Protein AF-A0A430AWZ1-F1 (afdb_monomer_lite)

Foldseek 3Di:
DDDDDDPPVVVVVVVVVVVVVVVVVVVVVVVVVVVVVVVVVVVVVVVVVVVLLVLLCVCVVVVHQLAAPVLVVLLVVVQCVVCVVVVFHKDWADLVRFDQQLNQTPPVLQQPPDHPAFEAAVVHTFHEHDDCRLADPAGWHFNIKMKRVVPDDDQPIKIWTWIAGNSRQTWIWIASDNDADPRRYGYIHTDPPPCSNVSSRCSSVVD

Radius of gyration: 27.69 Å; chains: 1; bounding box: 46×82×77 Å

InterPro domains:
  IPR031927 Domain of unknown function DUF4767 [PF15983] (65-204)

Secondary structure (DSSP, 8-state):
-----SSHHHHHHHHHHHHHHHHHHHHHHHHHHHHHHHHHHHHHHHHHHHHHHHHHHHHHHTT--SS-HHHHHHHHHHHHHHHHHTT---EEEBTTB-EEETTEEETGGGSTTT-SSEEEETTEE--EEE-SSS--SSSEEEEEEEE-TTTSPTT---EEEEEEETT--EEEEEE---S--TT-EEEEEE---HHHHHHHHHHHHT-

Sequence (207 aa):
MGAANGYEEVAVTNEHIAKDKMFQAYEENQANIDKATQKVEASDNMKSLFEEQLAYVDAKKAGGALWDANKSQKLATFMADWGQRMDQSYKQYSPTNNVDLYGLMLPAAVLGNGGDWQAAIGDNPIQLQWSETGATDSGYALVAVYSDAESQPYLKQHVYFFTLRSDGTPSVLVTMQNQGNEFNYLYFNESENAELVKGFADIVAGN

pLDDT: mean 82.94, std 17.9, range [38.78, 98.88]

Organism: NCBI:txid564710

Structure (mmCIF, N/CA/C/O backbone):
data_AF-A0A430AWZ1-F1
#
_entry.id   AF-A0A430AWZ1-F1
#
loop_
_atom_site.group_PDB
_atom_site.id
_atom_site.type_symbol
_atom_site.label_atom_id
_atom_site.label_alt_id
_atom_site.label_comp_id
_atom_site.label_asym_id
_atom_site.label_entity_id
_atom_site.label_seq_id
_atom_site.pdbx_PDB_ins_code
_atom_site.Cartn_x
_atom_site.Cartn_y
_atom_site.Cartn_z
_atom_site.occupancy
_atom_site.B_iso_or_equiv
_atom_site.auth_seq_id
_atom_site.auth_comp_id
_atom_site.auth_asym_id
_atom_site.auth_atom_id
_atom_site.pdbx_PDB_model_num
ATOM 1 N N . MET A 1 1 ? 24.207 -69.181 56.857 1.00 38.78 1 MET A N 1
ATOM 2 C CA . MET A 1 1 ? 22.829 -68.817 56.458 1.00 38.78 1 MET A CA 1
ATOM 3 C C . MET A 1 1 ? 22.445 -67.644 57.348 1.00 38.78 1 MET A C 1
ATOM 5 O O . MET A 1 1 ? 22.348 -67.853 58.541 1.00 38.78 1 MET A O 1
ATOM 9 N N . GLY A 1 2 ? 22.434 -66.379 56.939 1.00 49.31 2 GLY A N 1
ATOM 10 C CA . GLY A 1 2 ? 22.139 -65.789 55.636 1.00 49.31 2 GLY A CA 1
ATOM 11 C C . GLY A 1 2 ? 20.830 -65.014 55.786 1.00 49.31 2 GLY A C 1
ATOM 12 O O . GLY A 1 2 ? 19.804 -65.673 55.865 1.00 49.31 2 GLY A O 1
ATOM 13 N N . ALA A 1 3 ? 20.896 -63.680 55.906 1.00 46.91 3 ALA A N 1
ATOM 14 C CA . ALA A 1 3 ? 19.839 -62.707 55.571 1.00 46.91 3 ALA A CA 1
ATOM 15 C C . ALA A 1 3 ? 20.165 -61.323 56.172 1.00 46.91 3 ALA A C 1
ATOM 17 O O . ALA A 1 3 ? 19.599 -60.909 57.179 1.00 46.91 3 ALA A O 1
ATOM 18 N N . ALA A 1 4 ? 21.079 -60.594 55.542 1.00 50.72 4 ALA A N 1
ATOM 19 C CA . ALA A 1 4 ? 21.086 -59.136 55.573 1.00 50.72 4 ALA A CA 1
ATOM 20 C C . ALA A 1 4 ? 21.231 -58.713 54.109 1.00 50.72 4 ALA A C 1
ATOM 22 O O . ALA A 1 4 ? 22.146 -59.218 53.464 1.00 50.72 4 ALA A O 1
ATOM 23 N N . ASN A 1 5 ? 20.258 -57.941 53.604 1.00 50.69 5 ASN A N 1
ATOM 24 C CA . ASN A 1 5 ? 20.214 -57.189 52.326 1.00 50.69 5 ASN A CA 1
ATOM 25 C C . ASN A 1 5 ? 18.816 -57.220 51.668 1.00 50.69 5 ASN A C 1
ATOM 27 O O . ASN A 1 5 ? 18.696 -57.494 50.484 1.00 50.69 5 ASN A O 1
ATOM 31 N N . GLY A 1 6 ? 17.740 -56.971 52.426 1.00 50.03 6 GLY A N 1
ATOM 32 C CA . GLY A 1 6 ? 16.377 -56.883 51.864 1.00 50.03 6 GLY A CA 1
ATOM 33 C C . GLY A 1 6 ? 15.667 -55.543 52.073 1.00 50.03 6 GLY A C 1
ATOM 34 O O . GLY A 1 6 ? 14.630 -55.311 51.468 1.00 50.03 6 GLY A O 1
ATOM 35 N N . TYR A 1 7 ? 16.195 -54.662 52.927 1.00 46.09 7 TYR A N 1
ATOM 36 C CA . TYR A 1 7 ? 15.497 -53.434 53.334 1.00 46.09 7 TYR A CA 1
ATOM 37 C C . TYR A 1 7 ? 16.040 -52.162 52.668 1.00 46.09 7 TYR A C 1
ATOM 39 O O . TYR A 1 7 ? 15.320 -51.175 52.572 1.00 46.09 7 TYR A O 1
ATOM 47 N N . GLU A 1 8 ? 17.276 -52.187 52.164 1.00 45.94 8 GLU A N 1
ATOM 48 C CA . GLU A 1 8 ? 17.923 -51.019 51.549 1.00 45.94 8 GLU A CA 1
ATOM 49 C C . GLU A 1 8 ? 17.546 -50.873 50.059 1.00 45.94 8 GLU A C 1
ATOM 51 O O . GLU A 1 8 ? 17.284 -49.771 49.587 1.00 45.94 8 GLU A O 1
ATOM 56 N N . GLU A 1 9 ? 17.372 -51.987 49.337 1.00 45.34 9 GLU A N 1
ATOM 57 C CA . GLU A 1 9 ? 16.974 -52.004 47.916 1.00 45.34 9 GLU A CA 1
ATOM 58 C C . GLU A 1 9 ? 15.500 -51.592 47.698 1.00 45.34 9 GLU A C 1
ATOM 60 O O . GLU A 1 9 ? 15.159 -50.922 46.721 1.00 45.34 9 GLU A O 1
ATOM 65 N N . VAL A 1 10 ? 14.614 -51.910 48.652 1.00 49.00 10 VAL A N 1
ATOM 66 C CA . VAL A 1 10 ? 13.177 -51.565 48.598 1.00 49.00 10 VAL A CA 1
ATOM 67 C C . VAL A 1 10 ? 12.932 -50.071 48.881 1.00 49.00 10 VAL A C 1
ATOM 69 O O . VAL A 1 10 ? 11.994 -49.476 48.351 1.00 49.00 10 VAL A O 1
ATOM 72 N N . ALA A 1 11 ? 13.784 -49.429 49.688 1.00 49.09 11 ALA A N 1
ATOM 73 C CA . ALA A 1 11 ? 13.698 -47.992 49.953 1.00 49.09 11 ALA A CA 1
ATOM 74 C C . ALA A 1 11 ? 14.154 -47.161 48.739 1.00 49.09 11 ALA A C 1
ATOM 76 O O . ALA A 1 11 ? 13.469 -46.215 48.346 1.00 49.09 11 ALA A O 1
ATOM 77 N N . VAL A 1 12 ? 15.257 -47.565 48.095 1.00 48.47 12 VAL A N 1
ATOM 78 C CA . VAL A 1 12 ? 15.806 -46.892 46.903 1.00 48.47 12 VAL A CA 1
ATOM 79 C C . VAL A 1 12 ? 14.862 -47.012 45.702 1.00 48.47 12 VAL A C 1
ATOM 81 O O . VAL A 1 12 ? 14.680 -46.043 44.966 1.00 48.47 12 VAL A O 1
ATOM 84 N N . THR A 1 13 ? 14.216 -48.165 45.512 1.00 52.50 13 THR A N 1
ATOM 85 C CA . THR A 1 13 ? 13.244 -48.378 44.422 1.00 52.50 13 THR A CA 1
ATOM 86 C C . THR A 1 13 ? 11.979 -47.535 44.593 1.00 52.50 13 THR A C 1
ATOM 88 O O . THR A 1 13 ? 11.527 -46.915 43.631 1.00 52.50 13 THR A O 1
ATOM 91 N N . ASN A 1 14 ? 11.448 -47.415 45.813 1.00 49.22 14 ASN A N 1
ATOM 92 C CA . ASN A 1 14 ? 10.295 -46.552 46.093 1.00 49.22 14 ASN A CA 1
ATOM 93 C C . ASN A 1 14 ? 10.603 -45.055 45.891 1.00 49.22 14 ASN A C 1
ATOM 95 O O . ASN A 1 14 ? 9.737 -44.311 45.430 1.00 49.22 14 ASN A O 1
ATOM 99 N N . GLU A 1 15 ? 11.829 -44.613 46.192 1.00 56.47 15 GLU A N 1
ATOM 100 C CA . GLU A 1 15 ? 12.256 -43.224 45.978 1.00 56.47 15 GLU A CA 1
ATOM 101 C C . GLU A 1 15 ? 12.434 -42.886 44.486 1.00 56.47 15 GLU A C 1
ATOM 103 O O . GLU A 1 15 ? 12.044 -41.802 44.049 1.00 56.47 15 GLU A O 1
ATOM 108 N N . HIS A 1 16 ? 12.957 -43.820 43.681 1.00 56.50 16 HIS A N 1
ATOM 109 C CA . HIS A 1 16 ? 13.044 -43.658 42.223 1.00 56.50 16 HIS A CA 1
ATOM 110 C C . HIS A 1 16 ? 11.654 -43.597 41.578 1.00 56.50 16 HIS A C 1
ATOM 112 O O . HIS A 1 16 ? 11.375 -42.676 40.816 1.00 56.50 16 HIS A O 1
ATOM 118 N N . ILE A 1 17 ? 10.735 -44.483 41.979 1.00 59.53 17 ILE A N 1
ATOM 119 C CA . ILE A 1 17 ? 9.345 -44.472 41.494 1.00 59.53 17 ILE A CA 1
ATOM 120 C C . ILE A 1 17 ? 8.640 -43.148 41.836 1.00 59.53 17 ILE A C 1
ATOM 122 O O . ILE A 1 17 ? 7.829 -42.653 41.052 1.00 59.53 17 ILE A O 1
ATOM 126 N N . ALA A 1 18 ? 8.931 -42.556 42.999 1.00 61.09 18 ALA A N 1
ATOM 127 C CA . ALA A 1 18 ? 8.387 -41.254 43.375 1.00 61.09 18 ALA A CA 1
ATOM 128 C C . ALA A 1 18 ? 8.944 -40.113 42.503 1.00 61.09 18 ALA A C 1
ATOM 130 O O . ALA A 1 18 ? 8.183 -39.232 42.104 1.00 61.09 18 ALA A O 1
ATOM 131 N N . LYS A 1 19 ? 10.242 -40.139 42.171 1.00 64.94 19 LYS A N 1
ATOM 132 C CA . LYS A 1 19 ? 10.881 -39.138 41.297 1.00 64.94 19 LYS A CA 1
ATOM 133 C C . LYS A 1 19 ? 10.372 -39.222 39.856 1.00 64.94 19 LYS A C 1
ATOM 135 O O . LYS A 1 19 ? 10.047 -38.185 39.286 1.00 64.94 19 LYS A O 1
ATOM 140 N N . ASP A 1 20 ? 10.199 -40.426 39.317 1.00 70.69 20 ASP A N 1
ATOM 141 C CA . ASP A 1 20 ? 9.690 -40.629 37.955 1.00 70.69 20 ASP A CA 1
ATOM 142 C C . ASP A 1 20 ? 8.243 -40.137 37.805 1.00 70.69 20 ASP A C 1
ATOM 144 O O . ASP A 1 20 ? 7.907 -39.452 36.840 1.00 70.69 20 ASP A O 1
ATOM 148 N N . LYS A 1 21 ? 7.388 -40.401 38.804 1.00 68.38 21 LYS A N 1
ATOM 149 C CA . LYS A 1 21 ? 6.009 -39.882 38.828 1.00 68.38 21 LYS A CA 1
ATOM 150 C C . LYS A 1 21 ? 5.954 -38.356 38.914 1.00 68.38 21 LYS A C 1
ATOM 152 O O . LYS A 1 21 ? 5.088 -37.743 38.298 1.00 68.38 21 LYS A O 1
ATOM 157 N N . MET A 1 22 ? 6.866 -37.741 39.668 1.00 59.56 22 MET A N 1
ATOM 158 C CA . MET A 1 22 ? 6.959 -36.280 39.771 1.00 59.56 22 MET A CA 1
ATOM 159 C C . MET A 1 22 ? 7.453 -35.649 38.464 1.00 59.56 22 MET A C 1
ATOM 161 O O . MET A 1 22 ? 6.961 -34.591 38.080 1.00 59.56 22 MET A O 1
ATOM 165 N N . PHE A 1 23 ? 8.383 -36.304 37.765 1.00 68.62 23 PHE A N 1
ATOM 166 C CA . PHE A 1 23 ? 8.876 -35.849 36.466 1.00 68.62 23 PHE A CA 1
ATOM 167 C C . PHE A 1 23 ? 7.785 -35.920 35.386 1.00 68.62 23 PHE A C 1
ATOM 169 O O . PHE A 1 23 ? 7.558 -34.940 34.684 1.00 68.62 23 PHE A O 1
ATOM 176 N N . GLN A 1 24 ? 7.026 -37.018 35.330 1.00 67.38 24 GLN A N 1
ATOM 177 C CA . GLN A 1 24 ? 5.878 -37.151 34.422 1.00 67.38 24 GLN A CA 1
ATOM 178 C C . GLN A 1 24 ? 4.804 -36.088 34.685 1.00 67.38 24 GLN A C 1
ATOM 180 O O . GLN A 1 24 ? 4.329 -35.441 33.755 1.00 67.38 24 GLN A O 1
ATOM 185 N N . ALA A 1 25 ? 4.470 -35.839 35.957 1.00 60.28 25 ALA A N 1
ATOM 186 C CA . ALA A 1 25 ? 3.512 -34.797 36.324 1.00 60.28 25 ALA A CA 1
ATOM 187 C C . ALA A 1 25 ? 3.983 -33.388 35.914 1.00 60.28 25 ALA A C 1
ATOM 189 O O . ALA A 1 25 ? 3.163 -32.533 35.579 1.00 60.28 25 ALA A O 1
ATOM 190 N N . TYR A 1 26 ? 5.295 -33.134 35.928 1.00 64.12 26 TYR A N 1
ATOM 191 C CA . TYR A 1 26 ? 5.872 -31.869 35.475 1.00 64.12 26 TYR A CA 1
ATOM 192 C C . TYR A 1 26 ? 5.745 -31.691 33.954 1.00 64.12 26 TYR A C 1
ATOM 194 O O . TYR A 1 26 ? 5.298 -30.634 33.506 1.00 64.12 26 TYR A O 1
ATOM 202 N N . G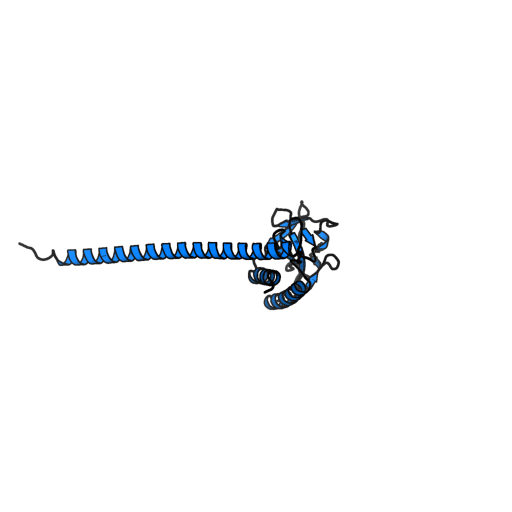LU A 1 27 ? 6.066 -32.720 33.165 1.00 72.50 27 GLU A N 1
ATOM 203 C CA . GLU A 1 27 ? 5.941 -32.679 31.700 1.00 72.50 27 GLU A CA 1
ATOM 204 C C . GLU A 1 27 ? 4.481 -32.534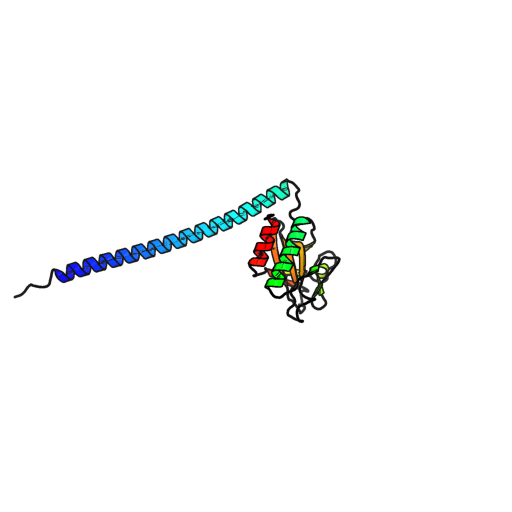 31.245 1.00 72.50 27 GLU A C 1
ATOM 206 O O . GLU A 1 27 ? 4.177 -31.717 30.373 1.00 72.50 27 GLU A O 1
ATOM 211 N N . GLU A 1 28 ? 3.555 -33.259 31.880 1.00 63.12 28 GLU A N 1
ATOM 212 C CA . GLU A 1 28 ? 2.117 -33.123 31.622 1.00 63.12 28 GLU A CA 1
ATOM 213 C C . GLU A 1 28 ? 1.615 -31.707 31.936 1.00 63.12 28 GLU A C 1
ATOM 215 O O . GLU A 1 28 ? 0.810 -31.141 31.190 1.00 63.12 28 GLU A O 1
ATOM 220 N N . ASN A 1 29 ? 2.102 -31.102 33.023 1.00 62.09 29 ASN A N 1
ATOM 221 C CA . ASN A 1 29 ? 1.735 -29.740 33.387 1.00 62.09 29 ASN A CA 1
ATOM 222 C C . ASN A 1 29 ? 2.285 -28.712 32.383 1.00 62.09 29 ASN A C 1
ATOM 224 O O . ASN A 1 29 ? 1.561 -27.796 31.998 1.00 62.09 29 ASN A O 1
ATOM 228 N N . GLN A 1 30 ? 3.517 -28.893 31.898 1.00 73.75 30 GLN A N 1
ATOM 229 C CA . GLN A 1 30 ? 4.102 -28.025 30.873 1.00 73.75 30 GLN A CA 1
ATOM 230 C C . GLN A 1 30 ? 3.316 -28.094 29.554 1.00 73.75 30 GLN A C 1
ATOM 232 O O . GLN A 1 30 ? 2.940 -27.059 29.008 1.00 73.75 30 GLN A O 1
ATOM 237 N N . ALA A 1 31 ? 2.959 -29.297 29.095 1.00 71.75 31 ALA A N 1
ATOM 238 C CA . ALA A 1 31 ? 2.150 -29.474 27.887 1.00 71.75 31 ALA A CA 1
ATOM 239 C C . ALA A 1 31 ? 0.751 -28.833 28.005 1.00 71.75 31 ALA A C 1
ATOM 241 O O . ALA A 1 31 ? 0.210 -28.296 27.033 1.00 71.75 31 ALA A O 1
ATOM 242 N N . ASN A 1 32 ? 0.152 -28.860 29.201 1.00 64.81 32 ASN A N 1
ATOM 243 C CA . ASN A 1 32 ? -1.125 -28.196 29.468 1.00 64.81 32 ASN A CA 1
ATOM 244 C C . ASN A 1 32 ? -1.009 -26.664 29.449 1.00 64.81 32 ASN A C 1
ATOM 246 O O . ASN A 1 32 ? -1.933 -25.999 28.974 1.00 64.81 32 ASN A O 1
ATOM 250 N N . ILE A 1 33 ? 0.114 -26.113 29.920 1.00 63.53 33 ILE A N 1
ATOM 251 C CA . ILE A 1 33 ? 0.417 -24.678 29.851 1.00 63.53 33 ILE A CA 1
ATOM 252 C C . ILE A 1 33 ? 0.587 -24.247 28.393 1.00 63.53 33 ILE A C 1
ATOM 254 O O . ILE A 1 33 ? -0.080 -23.308 27.971 1.00 63.53 33 ILE A O 1
ATOM 258 N N . ASP A 1 34 ? 1.370 -24.971 27.593 1.00 76.25 34 ASP A N 1
ATOM 259 C CA . ASP A 1 34 ? 1.598 -24.631 26.180 1.00 76.25 34 ASP A CA 1
ATOM 260 C C . ASP A 1 34 ? 0.285 -24.640 25.377 1.00 76.25 34 ASP A C 1
ATOM 262 O O . ASP A 1 34 ? 0.006 -23.745 24.576 1.00 76.25 34 ASP A O 1
ATOM 266 N N . LYS A 1 35 ? -0.590 -25.614 25.656 1.00 71.50 35 LYS A N 1
ATOM 267 C CA . LYS A 1 35 ? -1.927 -25.705 25.054 1.00 71.50 35 LYS A CA 1
ATOM 268 C C . LYS A 1 35 ? -2.862 -24.579 25.507 1.00 71.50 35 LYS A C 1
ATOM 270 O O . LYS A 1 35 ? -3.749 -24.182 24.749 1.00 71.50 35 LYS A O 1
ATOM 275 N N . ALA A 1 36 ? -2.706 -24.085 26.734 1.00 64.62 36 ALA A N 1
ATOM 276 C CA . ALA A 1 36 ? -3.443 -22.927 27.226 1.00 64.62 36 ALA A CA 1
ATOM 277 C C . ALA A 1 36 ? -2.940 -21.634 26.566 1.00 64.62 36 ALA A C 1
ATOM 279 O O . ALA A 1 36 ? -3.765 -20.846 26.111 1.00 64.62 36 ALA A O 1
ATOM 280 N N . THR A 1 37 ? -1.624 -21.466 26.418 1.00 69.00 37 THR A N 1
ATOM 281 C CA . THR A 1 37 ? -1.001 -20.325 25.729 1.00 69.00 37 THR A CA 1
ATOM 282 C C . THR A 1 37 ? -1.457 -20.233 24.274 1.00 69.00 37 THR A C 1
ATOM 284 O O . THR A 1 37 ? -1.972 -19.195 23.874 1.00 69.00 37 THR A O 1
ATOM 287 N N . GLN A 1 38 ? -1.429 -21.335 23.516 1.00 70.38 38 GLN A N 1
ATOM 288 C CA . GLN A 1 38 ? -1.934 -21.354 22.133 1.00 70.38 38 GLN A CA 1
ATOM 289 C C . GLN A 1 38 ? -3.425 -20.995 22.032 1.00 70.38 38 GLN A C 1
ATOM 291 O O . GLN A 1 38 ? -3.860 -20.365 21.070 1.00 70.38 38 GLN A O 1
ATOM 296 N N . LYS A 1 39 ? -4.238 -21.389 23.023 1.00 66.44 39 LYS A N 1
ATOM 297 C CA . LYS A 1 39 ? -5.657 -21.004 23.079 1.00 66.44 39 LYS A CA 1
ATOM 298 C C . LYS A 1 39 ? -5.848 -19.520 23.386 1.00 66.44 39 LYS A C 1
ATOM 300 O O . LYS A 1 39 ? -6.790 -18.934 22.861 1.00 66.44 39 LYS A O 1
ATOM 305 N N . VAL A 1 40 ? -4.996 -18.938 24.229 1.00 64.31 40 VAL A N 1
ATOM 306 C CA . VAL A 1 40 ? -5.008 -17.501 24.535 1.00 64.31 40 VAL A CA 1
ATOM 307 C C . VAL A 1 40 ? -4.569 -16.703 23.311 1.00 64.31 40 VAL A C 1
ATOM 309 O O . VAL A 1 40 ? -5.301 -15.815 22.907 1.00 64.31 40 VAL A O 1
ATOM 312 N N . GLU A 1 41 ? -3.488 -17.090 22.634 1.00 66.56 41 GLU A N 1
ATOM 313 C CA . GLU A 1 41 ? -3.036 -16.450 21.388 1.00 66.56 41 GLU A CA 1
ATOM 314 C C . GLU A 1 41 ? -4.096 -16.532 20.278 1.00 66.56 41 GLU A C 1
ATOM 316 O O . GLU A 1 41 ? -4.386 -15.542 19.608 1.00 66.56 41 GLU A O 1
ATOM 321 N N . ALA A 1 42 ? -4.751 -17.687 20.115 1.00 63.69 42 ALA A N 1
ATOM 322 C CA . ALA A 1 42 ? -5.871 -17.827 19.186 1.00 63.69 42 ALA A CA 1
ATOM 323 C C . ALA A 1 42 ? -7.075 -16.950 19.581 1.00 63.69 42 ALA A C 1
ATOM 325 O O . ALA A 1 42 ? -7.774 -16.439 18.707 1.00 63.69 42 ALA A O 1
ATOM 326 N N . SER A 1 43 ? -7.317 -16.763 20.882 1.00 57.16 43 SER A N 1
ATOM 327 C CA . SER A 1 43 ? -8.376 -15.895 21.404 1.00 57.16 43 SER A CA 1
ATOM 328 C C . SER A 1 43 ? -8.044 -14.411 21.242 1.00 57.16 43 SER A C 1
ATOM 330 O O . SER A 1 43 ? -8.940 -13.638 20.919 1.00 57.16 43 SER A O 1
ATOM 332 N N . ASP A 1 44 ? -6.793 -14.007 21.444 1.00 67.44 44 ASP A N 1
ATOM 333 C CA . ASP A 1 44 ? -6.334 -12.628 21.272 1.00 67.44 44 ASP A CA 1
ATOM 334 C C . ASP A 1 44 ? -6.323 -12.244 19.791 1.00 67.44 44 ASP A C 1
ATOM 336 O O . ASP A 1 44 ? -6.823 -11.180 19.432 1.00 67.44 44 ASP A O 1
ATOM 340 N N . ASN A 1 45 ? -5.896 -13.152 18.909 1.00 64.12 45 ASN A N 1
ATOM 341 C CA . ASN A 1 45 ? -6.024 -12.969 17.463 1.00 64.12 45 ASN A CA 1
ATOM 342 C C . ASN A 1 45 ? -7.496 -12.866 17.035 1.00 64.12 45 ASN A C 1
ATOM 344 O O . ASN A 1 45 ? -7.853 -12.008 16.232 1.00 64.12 45 ASN A O 1
ATOM 348 N N . MET A 1 46 ? -8.382 -13.695 17.600 1.00 55.31 46 MET A N 1
ATOM 349 C CA . MET A 1 46 ? -9.824 -13.616 17.334 1.00 55.31 46 MET A CA 1
ATOM 350 C C . MET A 1 46 ? -10.440 -12.321 17.874 1.00 55.31 46 MET A C 1
ATOM 352 O O . MET A 1 46 ? -11.359 -11.778 17.266 1.00 55.31 46 MET A O 1
ATOM 356 N N . LYS A 1 47 ? -9.923 -11.809 18.992 1.00 60.53 47 LYS A N 1
ATOM 357 C CA . LYS A 1 47 ? -10.340 -10.539 19.581 1.00 60.53 47 LYS A CA 1
ATOM 358 C C . LYS A 1 47 ? -9.880 -9.349 18.738 1.00 60.53 47 LYS A C 1
ATOM 360 O O . LYS A 1 47 ? -10.711 -8.491 18.474 1.00 60.53 47 LYS A O 1
ATOM 365 N N . SER A 1 48 ? -8.638 -9.347 18.245 1.00 60.66 48 SER A N 1
ATOM 366 C CA . SER A 1 48 ? -8.135 -8.347 17.286 1.00 60.66 48 SER A CA 1
ATOM 367 C C . SER A 1 48 ? -9.012 -8.311 16.038 1.00 60.66 48 SER A C 1
ATOM 369 O O . SER A 1 48 ? -9.541 -7.264 15.686 1.00 60.66 48 SER A O 1
ATOM 371 N N . LEU A 1 49 ? -9.286 -9.478 15.443 1.00 59.56 49 LEU A N 1
ATOM 372 C CA . LEU A 1 49 ? -10.157 -9.598 14.269 1.00 59.56 49 LEU A CA 1
ATOM 373 C C . LEU A 1 49 ? -11.583 -9.089 14.534 1.00 59.56 49 LEU A C 1
ATOM 375 O O . LEU A 1 49 ? -12.216 -8.515 13.649 1.00 59.56 49 LEU A O 1
ATOM 379 N N . PHE A 1 50 ? -12.104 -9.296 15.747 1.00 57.97 50 PHE A N 1
ATOM 380 C CA . PHE A 1 50 ? -13.434 -8.827 16.131 1.00 57.97 50 PHE A CA 1
ATOM 381 C C . PHE A 1 50 ? -13.467 -7.318 16.410 1.00 57.97 50 PHE A C 1
ATOM 383 O O . PHE A 1 50 ? -14.425 -6.651 16.029 1.00 57.97 50 PHE A O 1
ATOM 390 N N . GLU A 1 51 ? -12.429 -6.766 17.038 1.00 62.22 51 GLU A N 1
ATOM 391 C CA . GLU A 1 51 ? -12.270 -5.324 17.262 1.00 62.22 51 GLU A CA 1
ATOM 392 C C . GLU A 1 51 ? -12.082 -4.573 15.934 1.00 62.22 51 GLU A C 1
ATOM 394 O O . GLU A 1 51 ? -12.733 -3.550 15.714 1.00 62.22 51 GLU A O 1
ATOM 399 N N . GLU A 1 52 ? -11.301 -5.131 15.006 1.00 60.09 52 GLU A N 1
ATOM 400 C CA . GLU A 1 52 ? -11.164 -4.651 13.625 1.00 60.09 52 GLU A CA 1
ATOM 401 C C . GLU A 1 52 ? -12.513 -4.676 12.884 1.00 60.09 52 GLU A C 1
ATOM 403 O O . GLU A 1 52 ? -12.907 -3.680 12.269 1.00 60.09 52 GLU A O 1
ATOM 408 N N . GLN A 1 53 ? -13.283 -5.768 13.002 1.00 55.22 53 GLN A N 1
ATOM 409 C CA . GLN A 1 53 ? -14.633 -5.856 12.428 1.00 55.22 53 GLN A CA 1
ATOM 410 C C . GLN A 1 53 ? -15.618 -4.861 13.049 1.00 55.22 53 GLN A C 1
ATOM 412 O O . GLN A 1 53 ? -16.449 -4.303 12.332 1.00 55.22 53 GLN A O 1
ATOM 417 N N . LEU A 1 54 ? -15.556 -4.625 14.360 1.00 58.88 54 LEU A N 1
ATOM 418 C CA . LEU A 1 54 ? -16.422 -3.660 15.039 1.00 58.88 54 LEU A CA 1
ATOM 419 C C . LEU A 1 54 ? -16.106 -2.226 14.605 1.00 58.88 54 LEU A C 1
ATOM 421 O O . LEU A 1 54 ? -17.027 -1.486 14.262 1.00 58.88 54 LEU A O 1
ATOM 425 N N . ALA A 1 55 ? -14.823 -1.863 14.534 1.00 57.81 55 ALA A N 1
ATOM 426 C CA . ALA A 1 55 ? -14.388 -0.559 14.041 1.00 57.81 55 ALA A CA 1
ATOM 427 C C . ALA A 1 55 ? -14.832 -0.325 12.586 1.00 57.81 55 ALA A C 1
ATOM 429 O O . ALA A 1 55 ? -15.305 0.763 12.249 1.00 57.81 55 ALA A O 1
ATOM 430 N N . TYR A 1 56 ? -14.767 -1.357 11.736 1.00 55.34 56 TYR A N 1
ATOM 431 C CA . TYR A 1 56 ? -15.294 -1.306 10.371 1.00 55.34 56 TYR A CA 1
ATOM 432 C C . TYR A 1 56 ? -16.814 -1.122 10.332 1.00 55.34 56 TYR A C 1
ATOM 434 O O . TYR A 1 56 ? -17.316 -0.282 9.583 1.00 55.34 56 TYR A O 1
ATOM 442 N N . VAL A 1 57 ? -17.566 -1.894 11.123 1.00 53.53 57 VAL A N 1
ATOM 443 C CA . VAL A 1 57 ? -19.030 -1.788 11.168 1.00 53.53 57 VAL A CA 1
ATOM 444 C C . VAL A 1 57 ? -19.447 -0.405 11.655 1.00 53.53 57 VAL A C 1
ATOM 446 O O . VAL A 1 57 ? -20.364 0.169 11.073 1.00 53.53 57 VAL A O 1
ATOM 449 N N . ASP A 1 58 ? -18.760 0.166 12.640 1.00 54.62 58 ASP A N 1
ATOM 450 C CA . ASP A 1 58 ? -19.046 1.511 13.133 1.00 54.62 58 ASP A CA 1
ATOM 451 C C . ASP A 1 58 ? -18.677 2.592 12.112 1.00 54.62 58 ASP A C 1
ATOM 453 O O . ASP A 1 58 ? -19.496 3.475 11.850 1.00 54.62 58 ASP A O 1
ATOM 457 N N . ALA A 1 59 ? -17.523 2.487 11.447 1.00 54.97 59 ALA A N 1
ATOM 458 C CA . ALA A 1 59 ? -17.145 3.397 10.365 1.00 54.97 59 ALA A CA 1
ATOM 459 C C . ALA A 1 59 ? -18.144 3.337 9.195 1.00 54.97 59 ALA A C 1
ATOM 461 O O . ALA A 1 59 ? -18.649 4.367 8.745 1.00 54.97 59 ALA A O 1
ATOM 462 N N . LYS A 1 60 ? -18.529 2.132 8.761 1.00 49.78 60 LYS A N 1
ATOM 463 C CA . LYS A 1 60 ? -19.496 1.913 7.676 1.00 49.78 60 LYS A CA 1
ATOM 464 C C . LYS A 1 60 ? -20.908 2.365 8.049 1.00 49.78 60 LYS A C 1
ATOM 466 O O . LYS A 1 60 ? -21.612 2.932 7.216 1.00 49.78 60 LYS A O 1
ATOM 471 N N . LYS A 1 61 ? -21.331 2.147 9.297 1.00 45.69 61 LYS A N 1
ATOM 472 C CA . LYS A 1 61 ? -22.658 2.529 9.812 1.00 45.69 61 LYS A CA 1
ATOM 473 C C . LYS A 1 61 ? -22.767 4.028 10.093 1.00 45.69 61 LYS A C 1
ATOM 475 O O . LYS A 1 61 ? -23.853 4.583 9.954 1.00 45.69 61 LYS A O 1
ATOM 480 N N . ALA A 1 62 ? -21.657 4.684 10.429 1.00 45.31 62 ALA A N 1
ATOM 481 C CA . ALA A 1 62 ? -21.566 6.137 10.544 1.00 45.31 62 ALA A CA 1
ATOM 482 C C . ALA A 1 62 ? -21.371 6.846 9.188 1.00 45.31 62 ALA A C 1
ATOM 484 O O . ALA A 1 62 ? -21.376 8.075 9.147 1.00 45.31 62 ALA A O 1
ATOM 485 N N . GLY A 1 63 ? -21.184 6.103 8.087 1.00 51.78 63 GLY A N 1
ATOM 486 C CA . GLY A 1 63 ? -20.815 6.673 6.785 1.00 51.78 63 GLY A CA 1
ATOM 487 C C . GLY A 1 63 ? -19.445 7.366 6.795 1.00 51.78 63 GLY A C 1
ATOM 488 O O . GLY A 1 63 ? -19.187 8.225 5.955 1.00 51.78 63 GLY A O 1
ATOM 489 N N . GLY A 1 64 ? -18.591 7.036 7.769 1.00 62.19 64 GLY A N 1
ATOM 490 C CA . GLY A 1 64 ? -17.252 7.590 7.926 1.00 62.19 64 GLY A CA 1
ATOM 491 C C . GLY A 1 64 ? -16.261 6.931 6.972 1.00 62.19 64 GLY A C 1
ATOM 492 O O . GLY A 1 64 ? -16.297 5.721 6.754 1.00 62.19 64 GLY A O 1
ATOM 493 N N . ALA A 1 65 ? -15.365 7.732 6.399 1.00 78.81 65 ALA A N 1
ATOM 494 C CA . ALA A 1 65 ? -14.294 7.230 5.552 1.00 78.81 65 ALA A CA 1
ATOM 495 C C . ALA A 1 65 ? -13.276 6.428 6.391 1.00 78.81 65 ALA A C 1
ATOM 497 O O . ALA A 1 65 ? -12.809 6.901 7.430 1.00 78.81 65 ALA A O 1
ATOM 498 N N . LEU A 1 66 ? -12.928 5.214 5.945 1.00 86.69 66 LEU A N 1
ATOM 499 C CA . LEU A 1 66 ? -11.893 4.383 6.582 1.00 86.69 66 LEU A CA 1
ATOM 500 C C . LEU A 1 66 ? -10.512 5.031 6.433 1.00 86.69 66 LEU A C 1
ATOM 502 O O . LEU A 1 66 ? -9.671 4.959 7.327 1.00 86.69 66 LEU A O 1
ATOM 506 N N . TRP A 1 67 ? -10.320 5.744 5.330 1.00 94.88 67 TRP A N 1
ATOM 507 C CA . TRP A 1 67 ? -9.139 6.526 5.019 1.00 94.88 67 TRP A CA 1
ATOM 508 C C . TRP A 1 67 ? -9.470 8.012 4.906 1.00 94.88 67 TRP A C 1
ATOM 510 O O . TRP A 1 67 ? -10.555 8.386 4.469 1.00 94.88 67 TRP A O 1
ATOM 520 N N . ASP A 1 68 ? -8.534 8.863 5.312 1.00 92.69 68 ASP A N 1
ATOM 521 C CA . ASP A 1 68 ? -8.679 10.314 5.256 1.00 92.69 68 ASP A CA 1
ATOM 522 C C . ASP A 1 68 ? -7.304 10.999 5.165 1.00 92.69 68 ASP A C 1
ATOM 524 O O . ASP A 1 68 ? -6.249 10.362 5.251 1.00 92.69 68 ASP A O 1
ATOM 528 N N . ALA A 1 69 ? -7.310 12.324 5.006 1.00 92.56 69 ALA A N 1
ATOM 529 C CA . ALA A 1 69 ? -6.092 13.120 4.883 1.00 92.56 69 ALA A CA 1
ATOM 530 C C . ALA A 1 69 ? -5.191 13.069 6.134 1.00 92.56 69 ALA A C 1
ATOM 532 O O . ALA A 1 69 ? -3.968 13.114 5.999 1.00 92.56 69 ALA A O 1
ATOM 533 N N . ASN A 1 70 ? -5.756 12.937 7.341 1.00 94.50 70 ASN A N 1
ATOM 534 C CA . ASN A 1 70 ? -4.957 12.832 8.565 1.00 94.50 70 ASN A CA 1
ATOM 535 C C . ASN A 1 70 ? -4.206 11.498 8.600 1.00 94.50 70 ASN A C 1
ATOM 537 O O . ASN A 1 70 ? -3.016 11.473 8.917 1.00 94.50 70 ASN A O 1
ATOM 541 N N . LYS A 1 71 ? -4.870 10.397 8.228 1.00 96.62 71 LYS A N 1
ATOM 542 C CA . LYS A 1 71 ? -4.227 9.082 8.098 1.00 96.62 71 LYS A CA 1
ATOM 543 C C . LYS A 1 71 ? -3.170 9.079 6.995 1.00 96.62 71 LYS A C 1
ATOM 545 O O . LYS A 1 71 ? -2.072 8.576 7.219 1.00 96.62 71 LYS A O 1
ATOM 550 N N . SER A 1 72 ? -3.436 9.733 5.861 1.00 97.19 72 SER A N 1
ATOM 551 C CA . SER A 1 72 ? -2.430 9.921 4.808 1.00 97.19 72 SER A CA 1
ATOM 552 C C . SER A 1 72 ? -1.197 10.676 5.311 1.00 97.19 72 SER A C 1
ATOM 554 O O . SER A 1 72 ? -0.077 10.292 4.984 1.00 97.19 72 SER A O 1
ATOM 556 N N . GLN A 1 73 ? -1.373 11.721 6.124 1.00 97.88 73 GLN A N 1
ATOM 557 C CA . GLN A 1 73 ? -0.250 12.464 6.697 1.00 97.88 73 GLN A CA 1
ATOM 558 C C . GLN A 1 73 ? 0.535 11.625 7.714 1.00 97.88 73 GLN A C 1
ATOM 560 O O . GLN A 1 73 ? 1.766 11.652 7.696 1.00 97.88 73 GLN A O 1
ATOM 565 N N . LYS A 1 74 ? -0.154 10.859 8.574 1.00 98.25 74 LYS A N 1
ATOM 566 C CA . LYS A 1 74 ? 0.493 9.909 9.495 1.00 98.25 74 LYS A CA 1
ATOM 567 C C . LYS A 1 74 ? 1.314 8.870 8.727 1.00 98.25 74 LYS A C 1
ATOM 569 O O . LYS A 1 74 ? 2.458 8.618 9.095 1.00 98.25 74 LYS A O 1
ATOM 574 N N . LEU A 1 75 ? 0.765 8.321 7.640 1.00 98.62 75 LEU A N 1
ATOM 575 C CA . LEU A 1 75 ? 1.468 7.362 6.787 1.00 98.62 75 LEU A CA 1
ATOM 576 C C . LEU A 1 75 ? 2.691 7.984 6.112 1.00 98.62 75 LEU A C 1
ATOM 578 O O . LEU A 1 75 ? 3.744 7.359 6.093 1.00 98.62 75 LEU A O 1
ATOM 582 N N . ALA A 1 76 ? 2.593 9.220 5.622 1.00 98.56 76 ALA A N 1
ATOM 583 C CA . ALA A 1 76 ? 3.735 9.913 5.032 1.00 98.56 76 ALA A CA 1
ATOM 584 C C . ALA A 1 76 ? 4.887 10.095 6.032 1.00 98.56 76 ALA A C 1
ATOM 586 O O . ALA A 1 76 ? 6.036 9.810 5.694 1.00 98.56 76 ALA A O 1
ATOM 587 N N . THR A 1 77 ? 4.585 10.513 7.266 1.00 98.56 77 THR A N 1
ATOM 588 C CA . THR A 1 77 ? 5.589 10.613 8.337 1.00 98.56 77 THR A CA 1
ATOM 589 C C . THR A 1 77 ? 6.183 9.245 8.663 1.00 98.56 77 THR A C 1
ATOM 591 O O . THR A 1 77 ? 7.401 9.092 8.684 1.00 98.56 77 THR A O 1
ATOM 594 N N . PHE A 1 78 ? 5.331 8.232 8.841 1.00 98.56 78 PHE A N 1
ATOM 595 C CA . PHE A 1 78 ? 5.768 6.869 9.124 1.00 98.56 78 PHE A CA 1
ATOM 596 C C . PHE A 1 78 ? 6.704 6.319 8.041 1.00 98.56 78 PHE A C 1
ATOM 598 O O . PHE A 1 78 ? 7.749 5.764 8.364 1.00 98.56 78 PHE A O 1
ATOM 605 N N . MET A 1 79 ? 6.373 6.510 6.761 1.00 98.62 79 MET A N 1
ATOM 606 C CA . MET A 1 79 ? 7.191 6.032 5.643 1.00 98.62 79 MET A CA 1
ATOM 607 C C . MET A 1 79 ? 8.538 6.743 5.540 1.00 98.62 79 MET A C 1
ATOM 609 O O . MET A 1 79 ? 9.525 6.108 5.167 1.00 98.62 79 MET A O 1
ATOM 613 N N . ALA A 1 80 ? 8.601 8.031 5.883 1.00 98.25 80 ALA A N 1
ATOM 614 C CA . ALA A 1 80 ? 9.865 8.757 5.948 1.00 98.25 80 ALA A CA 1
ATOM 615 C C . ALA A 1 80 ? 10.775 8.188 7.051 1.00 98.25 80 ALA A C 1
ATOM 617 O O . ALA A 1 80 ? 11.932 7.855 6.784 1.00 98.25 80 ALA A O 1
ATOM 618 N N . ASP A 1 81 ? 10.234 8.001 8.258 1.00 98.25 81 ASP A N 1
ATOM 619 C CA . ASP A 1 81 ? 10.977 7.472 9.407 1.00 98.25 81 ASP A CA 1
ATOM 620 C C . ASP A 1 81 ? 11.394 6.009 9.200 1.00 98.25 81 ASP A C 1
ATOM 622 O O . ASP A 1 81 ? 12.516 5.610 9.525 1.00 98.25 81 ASP A O 1
ATOM 626 N N . TRP A 1 82 ? 10.490 5.186 8.665 1.00 98.25 82 TRP A N 1
ATOM 627 C CA . TRP A 1 82 ? 10.757 3.784 8.355 1.00 98.25 82 TRP A CA 1
ATOM 628 C C . TRP A 1 82 ? 11.802 3.642 7.253 1.00 98.25 82 TRP A C 1
ATOM 630 O O . TRP A 1 82 ? 12.773 2.909 7.437 1.00 98.25 82 TRP A O 1
ATOM 640 N N . GLY A 1 83 ? 11.678 4.414 6.169 1.00 97.31 83 GLY A N 1
ATOM 641 C CA . GLY A 1 83 ? 12.686 4.463 5.115 1.00 97.31 83 GLY A CA 1
ATOM 642 C C . GLY A 1 83 ? 14.073 4.781 5.668 1.00 97.31 83 GLY A C 1
ATOM 643 O O . GLY A 1 83 ? 15.016 4.031 5.424 1.00 97.31 83 GLY A O 1
ATOM 644 N N . GLN A 1 84 ? 14.193 5.827 6.493 1.00 97.06 84 GLN A N 1
ATOM 645 C CA . GLN A 1 84 ? 15.474 6.205 7.092 1.00 97.06 84 GLN A CA 1
ATOM 646 C C . GLN A 1 84 ? 16.104 5.061 7.903 1.00 97.06 84 GLN A C 1
ATOM 648 O O . GLN A 1 84 ? 17.312 4.843 7.820 1.00 97.06 84 GLN A O 1
ATOM 653 N N . ARG A 1 85 ? 15.309 4.310 8.673 1.00 96.81 85 ARG A N 1
ATOM 654 C CA . ARG A 1 85 ? 15.808 3.165 9.459 1.00 96.81 85 ARG A CA 1
ATOM 655 C C . ARG A 1 85 ? 16.253 1.991 8.591 1.00 96.81 85 ARG A C 1
ATOM 657 O O . ARG A 1 85 ? 17.110 1.225 9.024 1.00 96.81 85 ARG A O 1
ATOM 664 N N . MET A 1 86 ? 15.705 1.880 7.386 1.00 94.69 86 MET A N 1
ATOM 665 C CA . MET A 1 86 ? 16.069 0.870 6.392 1.00 94.69 86 MET A CA 1
ATOM 666 C C . MET A 1 86 ? 17.173 1.332 5.426 1.00 94.69 86 MET A C 1
ATOM 668 O O . MET A 1 86 ? 17.530 0.572 4.530 1.00 94.69 86 MET A O 1
ATOM 672 N N . ASP A 1 87 ? 17.716 2.546 5.590 1.00 95.75 87 ASP A N 1
ATOM 673 C CA . ASP A 1 87 ? 18.629 3.192 4.627 1.00 95.75 87 ASP A CA 1
ATOM 674 C C . ASP A 1 87 ? 18.020 3.302 3.210 1.00 95.75 87 ASP A C 1
ATOM 676 O O . ASP A 1 87 ? 18.650 3.058 2.178 1.00 95.75 87 ASP A O 1
ATOM 680 N N . GLN A 1 88 ? 16.730 3.640 3.165 1.00 96.62 88 GLN A N 1
ATOM 681 C CA . GLN A 1 88 ? 15.914 3.775 1.960 1.00 96.62 88 GLN A CA 1
ATOM 682 C C . GLN A 1 88 ? 15.160 5.112 1.969 1.00 96.62 88 GLN A C 1
ATOM 684 O O . GLN A 1 88 ? 14.775 5.624 3.018 1.00 96.62 88 GLN A O 1
ATOM 689 N N . SER A 1 89 ? 14.915 5.703 0.797 1.00 97.81 89 SER A N 1
ATOM 690 C CA . SER A 1 89 ? 14.163 6.959 0.687 1.00 97.81 89 SER A CA 1
ATOM 691 C C . SER A 1 89 ? 12.900 6.750 -0.133 1.00 97.81 89 SER A C 1
ATOM 693 O O . SER A 1 89 ? 12.959 6.629 -1.354 1.00 97.81 89 SER A O 1
ATOM 695 N N . TYR A 1 90 ? 11.755 6.713 0.547 1.00 98.44 90 TYR A N 1
ATOM 696 C CA . TYR A 1 90 ? 10.459 6.498 -0.086 1.00 98.44 90 TYR A CA 1
ATOM 697 C C . TYR A 1 90 ? 9.779 7.815 -0.452 1.00 98.44 90 TYR A C 1
ATOM 699 O O . TYR A 1 90 ? 9.673 8.729 0.366 1.00 98.44 90 TYR A O 1
ATOM 707 N N . LYS A 1 91 ? 9.250 7.881 -1.675 1.00 98.50 91 LYS A N 1
ATOM 708 C CA . LYS A 1 91 ? 8.376 8.958 -2.151 1.00 98.50 91 LYS A CA 1
ATOM 709 C C . LYS A 1 91 ? 6.968 8.437 -2.369 1.00 98.50 91 LYS A C 1
ATOM 711 O O . LYS A 1 91 ? 6.790 7.267 -2.694 1.00 98.50 91 LYS A O 1
ATOM 716 N N . GLN A 1 92 ? 5.983 9.311 -2.181 1.00 98.44 92 GLN A N 1
ATOM 717 C CA . GLN A 1 92 ? 4.582 8.989 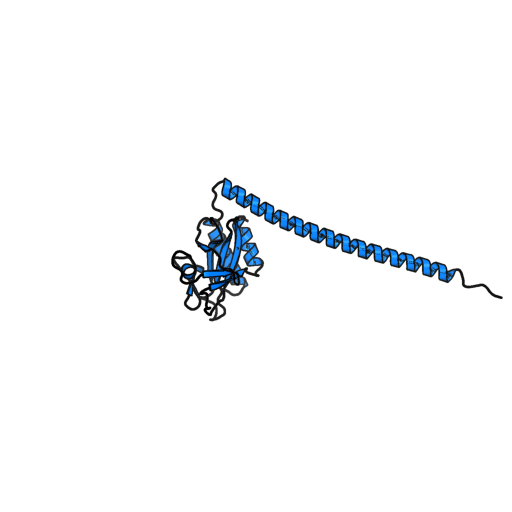-2.425 1.00 98.44 92 GLN A CA 1
ATOM 718 C C . GLN A 1 92 ? 4.227 9.186 -3.901 1.00 98.44 92 GLN A C 1
ATOM 720 O O . GLN A 1 92 ? 4.606 10.186 -4.514 1.00 98.44 92 GLN A O 1
ATOM 725 N N . TYR A 1 93 ? 3.430 8.266 -4.430 1.00 98.56 93 TYR A N 1
ATOM 726 C CA . TYR A 1 93 ? 2.922 8.276 -5.797 1.00 98.56 93 TYR A CA 1
ATOM 727 C C . TYR A 1 93 ? 1.398 8.108 -5.806 1.00 98.56 93 TYR A C 1
ATOM 729 O O . TYR A 1 93 ? 0.779 7.704 -4.818 1.00 98.56 93 TYR A O 1
ATOM 737 N N . SER A 1 94 ? 0.782 8.469 -6.926 1.00 96.19 94 SER A N 1
ATOM 738 C CA . SER A 1 94 ? -0.666 8.465 -7.135 1.00 96.19 94 SER A CA 1
ATOM 739 C C . SER A 1 94 ? -0.986 8.192 -8.611 1.00 96.19 94 SER A C 1
ATOM 741 O O . SER A 1 94 ? -0.088 8.251 -9.451 1.00 96.19 94 SER A O 1
ATOM 743 N N . PRO A 1 95 ? -2.255 7.954 -8.988 1.00 93.94 95 PRO A N 1
ATOM 744 C CA . PRO A 1 95 ? -2.616 7.724 -10.388 1.00 93.94 95 PRO A CA 1
ATOM 745 C C . PRO A 1 95 ? -2.220 8.875 -11.330 1.00 93.94 95 PRO A C 1
ATOM 747 O O . PRO A 1 95 ? -1.998 8.650 -12.518 1.00 93.94 95 PRO A O 1
ATOM 750 N N . THR A 1 96 ? -2.106 10.103 -10.809 1.00 93.44 96 THR A N 1
ATOM 751 C CA . THR A 1 96 ? -1.684 11.300 -11.558 1.00 93.44 96 THR A CA 1
ATOM 752 C C . THR A 1 96 ? -0.196 11.632 -11.408 1.00 93.44 96 THR A C 1
ATOM 754 O O . THR A 1 96 ? 0.308 12.469 -12.152 1.00 93.44 96 THR A O 1
ATOM 757 N N . ASN A 1 97 ? 0.515 10.977 -10.487 1.00 96.31 97 ASN A N 1
ATOM 758 C CA . ASN A 1 97 ? 1.951 11.120 -10.261 1.00 96.31 97 ASN A CA 1
ATOM 759 C C . ASN A 1 97 ? 2.569 9.733 -10.063 1.00 96.31 97 ASN A C 1
ATOM 761 O O . ASN A 1 97 ? 2.641 9.239 -8.939 1.00 96.31 97 ASN A O 1
ATOM 765 N N . ASN A 1 98 ? 2.959 9.093 -11.161 1.00 97.25 98 ASN A N 1
ATOM 766 C CA . ASN A 1 98 ? 3.387 7.698 -11.161 1.00 97.25 98 ASN A CA 1
ATOM 767 C C . ASN A 1 98 ? 4.885 7.549 -10.873 1.00 97.25 98 ASN A C 1
ATOM 769 O O . ASN A 1 98 ? 5.673 8.435 -11.202 1.00 97.25 98 ASN A O 1
ATOM 773 N N . VAL A 1 99 ? 5.269 6.402 -10.314 1.00 97.88 99 VAL A N 1
ATOM 774 C CA . VAL A 1 99 ? 6.661 5.942 -10.280 1.00 97.88 99 VAL A CA 1
ATOM 775 C C . VAL A 1 99 ? 6.965 5.118 -11.523 1.00 97.88 99 VAL A C 1
ATOM 777 O O . VAL A 1 99 ? 6.127 4.332 -11.963 1.00 97.88 99 VAL A O 1
ATOM 780 N N . ASP A 1 100 ? 8.167 5.279 -12.067 1.00 97.06 100 ASP A N 1
ATOM 781 C CA . ASP A 1 100 ? 8.713 4.402 -13.098 1.00 97.06 100 ASP A CA 1
ATOM 782 C C . ASP A 1 100 ? 9.422 3.206 -12.440 1.00 97.06 100 ASP A C 1
ATOM 784 O O . ASP A 1 100 ? 10.534 3.339 -11.920 1.00 97.06 100 ASP A O 1
ATOM 788 N N . LEU A 1 101 ? 8.772 2.039 -12.451 1.00 96.94 101 LEU A N 1
ATOM 789 C CA . LEU A 1 101 ? 9.382 0.769 -12.062 1.00 96.94 101 LEU A CA 1
ATOM 790 C C . LEU A 1 101 ? 9.788 0.000 -13.325 1.00 96.94 101 LEU A C 1
ATOM 792 O O . LEU A 1 101 ? 8.994 -0.743 -13.899 1.00 96.94 101 LEU A O 1
ATOM 796 N N . TYR A 1 102 ? 11.034 0.179 -13.763 1.00 95.56 102 TYR A N 1
ATOM 797 C CA . TYR A 1 102 ? 11.613 -0.527 -14.919 1.00 95.56 102 TYR A CA 1
ATOM 798 C C . TYR A 1 102 ? 10.834 -0.354 -16.240 1.00 95.56 102 TYR A C 1
ATOM 800 O O . TYR A 1 102 ? 10.759 -1.271 -17.058 1.00 95.56 102 TYR A O 1
ATOM 808 N N . GLY A 1 103 ? 10.266 0.827 -16.463 1.00 93.38 103 GLY A N 1
ATOM 809 C CA . GLY A 1 103 ? 9.434 1.194 -17.608 1.00 93.38 103 GLY A CA 1
ATOM 810 C C . GLY A 1 103 ? 7.930 1.126 -17.331 1.00 93.38 103 GLY A C 1
ATOM 811 O O . GLY A 1 103 ? 7.142 1.566 -18.170 1.00 93.38 103 GLY A O 1
ATOM 812 N N . LEU A 1 104 ? 7.512 0.594 -16.176 1.00 95.19 104 LEU A N 1
ATOM 813 C CA . LEU A 1 104 ? 6.108 0.462 -15.795 1.00 95.19 104 LEU A CA 1
ATOM 814 C C . LEU A 1 104 ? 5.669 1.619 -14.888 1.00 95.19 104 LEU A C 1
ATOM 816 O O . LEU A 1 104 ? 6.176 1.776 -13.780 1.00 95.19 104 LEU A O 1
ATOM 820 N N . MET A 1 105 ? 4.690 2.404 -15.344 1.00 96.19 105 MET A N 1
ATOM 821 C CA . MET A 1 105 ? 4.190 3.581 -14.622 1.00 96.19 105 MET A CA 1
ATOM 822 C C . MET A 1 105 ? 3.153 3.181 -13.566 1.00 96.19 105 MET A C 1
ATOM 824 O O . MET A 1 105 ? 1.996 2.916 -13.897 1.00 96.19 105 MET A O 1
ATOM 828 N N . LEU A 1 106 ? 3.544 3.143 -12.293 1.00 97.44 106 LEU A N 1
ATOM 829 C CA . LEU A 1 106 ? 2.682 2.707 -11.191 1.00 97.44 106 LEU A CA 1
ATOM 830 C C . LEU A 1 106 ? 2.182 3.874 -10.330 1.00 97.44 106 LEU A C 1
ATOM 832 O O . LEU A 1 106 ? 2.949 4.792 -10.047 1.00 97.44 106 LEU A O 1
ATOM 836 N N . PRO A 1 107 ? 0.926 3.826 -9.847 1.00 96.94 107 PRO A N 1
ATOM 837 C CA . PRO A 1 107 ? -0.026 2.715 -9.961 1.00 96.94 107 PRO A CA 1
ATOM 838 C C . PRO A 1 107 ? -0.858 2.675 -11.253 1.00 96.94 107 PRO A C 1
ATOM 840 O O . PRO A 1 107 ? -1.598 1.713 -11.440 1.00 96.94 107 PRO A O 1
ATOM 843 N N . ALA A 1 108 ? -0.786 3.678 -12.133 1.00 95.50 108 ALA A N 1
ATOM 844 C CA . ALA A 1 108 ? -1.705 3.805 -13.269 1.00 95.50 108 ALA A CA 1
ATOM 845 C C . ALA A 1 108 ? -1.764 2.555 -14.162 1.00 95.50 108 ALA A C 1
ATOM 847 O O . ALA A 1 108 ? -2.853 2.163 -14.578 1.00 95.50 108 ALA A O 1
ATOM 848 N N . ALA A 1 109 ? -0.630 1.889 -14.394 1.00 94.94 109 ALA A N 1
ATOM 849 C CA . ALA A 1 109 ? -0.549 0.714 -15.257 1.00 94.94 109 ALA A CA 1
ATOM 850 C C . ALA A 1 109 ? -1.329 -0.515 -14.756 1.00 94.94 109 ALA A C 1
ATOM 852 O O . ALA A 1 109 ? -1.539 -1.430 -15.546 1.00 94.94 109 ALA A O 1
ATOM 853 N N . VAL A 1 110 ? -1.762 -0.543 -13.488 1.00 95.25 110 VAL A N 1
ATOM 854 C CA . VAL A 1 110 ? -2.517 -1.664 -12.891 1.00 95.25 110 VAL A CA 1
ATOM 855 C C . VAL A 1 110 ? -3.901 -1.276 -12.363 1.00 95.25 110 VAL A C 1
ATOM 857 O O . VAL A 1 110 ? -4.574 -2.088 -11.728 1.00 95.25 110 VAL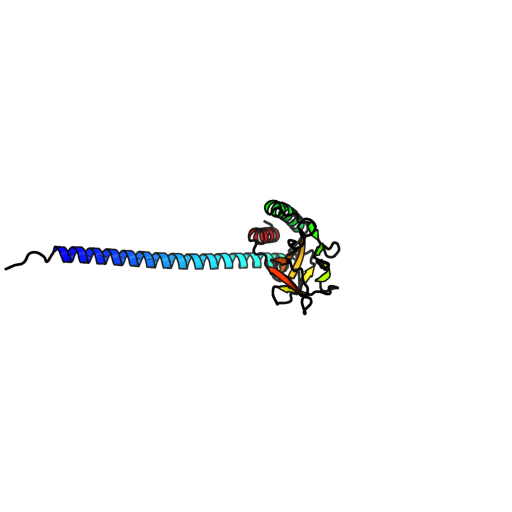 A O 1
ATOM 860 N N . LEU A 1 111 ? -4.349 -0.041 -12.604 1.00 93.00 111 LEU A N 1
ATOM 861 C CA . LEU A 1 111 ? -5.690 0.405 -12.227 1.00 93.00 111 LEU A CA 1
ATOM 862 C C . LEU A 1 111 ? -6.661 0.208 -13.402 1.00 93.00 111 LEU A C 1
ATOM 864 O O . LEU A 1 111 ? -6.415 0.663 -14.520 1.00 93.00 111 LEU A O 1
ATOM 868 N N . GLY A 1 112 ? -7.793 -0.453 -13.130 1.00 63.91 112 GLY A N 1
ATOM 869 C CA . GLY A 1 112 ? -8.732 -1.017 -14.119 1.00 63.91 112 GLY A CA 1
ATOM 870 C C . GLY A 1 112 ? -9.427 -0.052 -15.092 1.00 63.91 112 GLY A C 1
ATOM 871 O O . GLY A 1 112 ? -10.259 -0.490 -15.879 1.00 63.91 112 GLY A O 1
ATOM 872 N N . ASN A 1 113 ? -9.084 1.237 -15.082 1.00 60.00 113 ASN A N 1
ATOM 873 C CA . ASN A 1 113 ? -9.624 2.235 -16.010 1.00 60.00 113 ASN A CA 1
ATOM 874 C C . ASN A 1 113 ? -8.652 2.597 -17.152 1.00 60.00 113 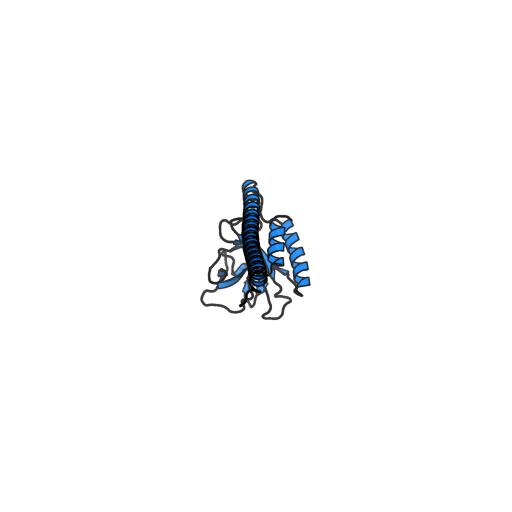ASN A C 1
ATOM 876 O O . ASN A 1 113 ? -8.934 3.526 -17.908 1.00 60.00 113 ASN A O 1
ATOM 880 N N . GLY A 1 114 ? -7.518 1.896 -17.287 1.00 57.84 114 GLY A N 1
ATOM 881 C CA . GLY A 1 114 ? -6.560 2.141 -18.375 1.00 57.84 114 GLY A CA 1
ATOM 882 C C . GLY A 1 114 ? -5.202 1.439 -18.271 1.00 57.84 114 GLY A C 1
ATOM 883 O O . GLY A 1 114 ? -4.295 1.811 -19.009 1.00 57.84 114 GLY A O 1
ATOM 884 N N . GLY A 1 115 ? -5.033 0.480 -17.357 1.00 65.06 115 GLY A N 1
ATOM 885 C CA . GLY A 1 115 ? -3.795 -0.280 -17.211 1.00 65.06 115 GLY A CA 1
ATOM 886 C C . GLY A 1 115 ? -3.694 -1.475 -18.164 1.00 65.06 115 GLY A C 1
ATOM 887 O O . GLY A 1 115 ? -4.625 -2.272 -18.246 1.00 65.06 115 GLY A O 1
ATOM 888 N N . ASP A 1 116 ? -2.551 -1.626 -18.840 1.00 85.75 116 ASP A N 1
ATOM 889 C CA . ASP A 1 116 ? -2.228 -2.812 -19.657 1.00 85.75 116 ASP A CA 1
ATOM 890 C C . ASP A 1 116 ? -1.817 -4.028 -18.803 1.00 85.75 116 ASP A C 1
ATOM 892 O O . ASP A 1 116 ? -1.632 -5.129 -19.327 1.00 85.75 116 ASP A O 1
ATOM 896 N N . TRP A 1 117 ? -1.655 -3.829 -17.489 1.00 94.94 117 TRP A N 1
ATOM 897 C CA . TRP A 1 117 ? -1.223 -4.846 -16.538 1.00 94.94 117 TRP A CA 1
ATOM 898 C C . TRP A 1 117 ? -2.294 -5.134 -15.494 1.00 94.94 117 TRP A C 1
ATOM 900 O O . TRP A 1 117 ? -3.049 -4.261 -15.072 1.00 94.94 117 TRP A O 1
ATOM 910 N N . GLN A 1 118 ? -2.313 -6.375 -15.024 1.00 95.38 118 GLN A N 1
ATOM 911 C CA . GLN A 1 118 ? -3.219 -6.837 -13.980 1.00 95.38 118 GLN A CA 1
ATOM 912 C C . GLN A 1 118 ? -2.427 -7.080 -12.691 1.00 95.38 118 GLN A C 1
ATOM 914 O O . GLN A 1 118 ? -1.500 -7.886 -12.666 1.00 95.38 118 GLN A O 1
ATOM 919 N N . ALA A 1 119 ? -2.781 -6.400 -11.599 1.00 96.56 119 ALA A N 1
ATOM 920 C CA . ALA A 1 119 ? -2.188 -6.698 -10.294 1.00 96.56 119 ALA A CA 1
ATOM 921 C C . ALA A 1 119 ? -2.599 -8.106 -9.830 1.00 96.56 119 ALA A C 1
ATOM 923 O O . ALA A 1 119 ? -3.771 -8.482 -9.945 1.00 96.56 119 ALA A O 1
ATOM 924 N N . ALA A 1 120 ? -1.659 -8.868 -9.281 1.00 96.88 120 ALA A N 1
ATOM 925 C CA . ALA A 1 120 ? -1.902 -10.205 -8.746 1.00 96.88 120 ALA A CA 1
ATOM 926 C C . ALA A 1 120 ? -1.121 -10.426 -7.445 1.00 96.88 120 ALA A C 1
ATOM 928 O O . ALA A 1 120 ? -0.029 -9.887 -7.285 1.00 96.88 120 ALA A O 1
ATOM 929 N N . ILE A 1 121 ? -1.671 -11.217 -6.520 1.00 95.44 121 ILE A N 1
ATOM 930 C CA . ILE A 1 121 ? -0.958 -11.697 -5.327 1.00 95.44 121 ILE A CA 1
ATOM 931 C C . ILE A 1 121 ? -0.633 -13.173 -5.550 1.00 95.44 121 ILE A C 1
ATOM 933 O O . ILE A 1 121 ? -1.538 -14.015 -5.612 1.00 95.44 121 ILE A O 1
ATOM 937 N N . GLY A 1 122 ? 0.655 -13.480 -5.729 1.00 88.00 122 GLY A N 1
ATOM 938 C CA . GLY A 1 122 ? 1.057 -14.732 -6.378 1.00 88.00 122 GLY A CA 1
ATOM 939 C C . GLY A 1 122 ? 0.333 -14.893 -7.723 1.00 88.00 122 GLY A C 1
ATOM 940 O O . GLY A 1 122 ? 0.141 -13.918 -8.441 1.00 88.00 122 GLY A O 1
ATOM 941 N N . ASP A 1 123 ? -0.173 -16.086 -8.028 1.00 87.69 123 ASP A N 1
ATOM 942 C CA . ASP A 1 123 ? -0.877 -16.351 -9.295 1.00 87.69 123 ASP A CA 1
ATOM 943 C C . ASP A 1 123 ? -2.358 -15.914 -9.307 1.00 87.69 123 ASP A C 1
ATOM 945 O O . ASP A 1 123 ? -3.109 -16.277 -10.214 1.00 87.69 123 ASP A O 1
ATOM 949 N N . ASN A 1 124 ? -2.810 -15.147 -8.307 1.00 94.25 124 ASN A N 1
ATOM 950 C CA . ASN A 1 124 ? -4.211 -14.749 -8.168 1.00 94.25 124 ASN A CA 1
ATOM 951 C C . ASN A 1 124 ? -4.409 -13.267 -8.518 1.00 94.25 124 ASN A C 1
ATOM 953 O O . ASN A 1 124 ? -4.000 -12.402 -7.738 1.00 94.25 124 ASN A O 1
ATOM 957 N N . PRO A 1 125 ? -5.075 -12.945 -9.641 1.00 94.81 125 PRO A N 1
ATOM 958 C CA . PRO A 1 125 ? -5.458 -11.577 -9.970 1.00 94.81 125 PRO A CA 1
ATOM 959 C C . PRO A 1 125 ? -6.319 -10.949 -8.880 1.00 94.81 125 PRO A C 1
ATOM 961 O O . PRO A 1 125 ? -7.244 -11.580 -8.364 1.00 94.81 125 PRO A O 1
ATOM 964 N N . ILE A 1 126 ? -6.056 -9.682 -8.574 1.00 94.69 126 ILE A N 1
ATOM 965 C CA . ILE A 1 126 ? -6.830 -8.915 -7.599 1.00 94.69 126 ILE A CA 1
ATOM 966 C C . ILE A 1 126 ? -7.560 -7.749 -8.262 1.00 94.69 126 ILE A C 1
ATOM 968 O O . ILE A 1 126 ? -7.056 -7.104 -9.180 1.00 94.69 126 ILE A O 1
ATOM 972 N N . GLN A 1 127 ? -8.755 -7.439 -7.766 1.00 93.50 127 GLN A N 1
ATOM 973 C CA . GLN A 1 127 ? -9.419 -6.187 -8.116 1.00 93.50 127 GLN A CA 1
ATOM 974 C C . GLN A 1 127 ? -8.829 -5.071 -7.262 1.00 93.50 127 GLN A C 1
ATOM 976 O O . GLN A 1 127 ? -8.924 -5.115 -6.035 1.00 93.50 127 GLN A O 1
ATOM 981 N N . LEU A 1 128 ? -8.210 -4.096 -7.919 1.00 94.69 128 LEU A N 1
ATOM 982 C CA . LEU A 1 128 ? -7.534 -2.977 -7.280 1.00 94.69 128 LEU A CA 1
ATOM 983 C C . LEU A 1 128 ? -8.149 -1.664 -7.766 1.00 94.69 128 LEU A C 1
ATOM 985 O O . LEU A 1 128 ? -8.256 -1.425 -8.970 1.00 94.69 128 LEU A O 1
ATOM 989 N N . GLN A 1 129 ? -8.546 -0.808 -6.830 1.00 94.31 129 GLN A N 1
ATOM 990 C CA . GLN A 1 129 ? -9.154 0.488 -7.123 1.00 94.31 129 GLN A CA 1
ATOM 991 C C . GLN A 1 129 ? -8.519 1.570 -6.262 1.00 94.31 129 GLN A C 1
ATOM 993 O O . GLN A 1 129 ? -8.402 1.404 -5.055 1.00 94.31 129 GLN A O 1
ATOM 998 N N . TRP A 1 130 ? -8.132 2.695 -6.862 1.00 95.62 130 TRP A N 1
ATOM 999 C CA . TRP A 1 130 ? -7.711 3.857 -6.082 1.00 95.62 130 TRP A CA 1
ATOM 1000 C C . TRP A 1 130 ? -8.891 4.408 -5.276 1.00 95.62 130 TRP A C 1
ATOM 1002 O O . TRP A 1 130 ? -9.973 4.595 -5.833 1.00 95.62 130 TRP A O 1
ATOM 1012 N N . SER A 1 131 ? -8.689 4.685 -3.987 1.00 94.94 131 SER A N 1
ATOM 1013 C CA . SER A 1 131 ? -9.746 5.174 -3.100 1.00 94.94 131 SER A CA 1
ATOM 1014 C C . SER A 1 131 ? -9.209 6.200 -2.110 1.00 94.94 131 SER A C 1
ATOM 1016 O O . SER A 1 131 ? -8.338 5.902 -1.299 1.00 94.94 131 SER A O 1
ATOM 1018 N N . GLU A 1 132 ? -9.772 7.407 -2.130 1.00 92.25 132 GLU A N 1
ATOM 1019 C CA . GLU A 1 132 ? -9.428 8.456 -1.157 1.00 92.25 132 GLU A CA 1
ATOM 1020 C C . GLU A 1 132 ? -10.085 8.227 0.209 1.00 92.25 132 GLU A C 1
ATOM 1022 O O . GLU A 1 132 ? -9.619 8.749 1.217 1.00 92.25 132 GLU A O 1
ATOM 1027 N N . THR A 1 133 ? -11.156 7.430 0.249 1.00 91.69 133 THR A N 1
ATOM 1028 C CA . THR A 1 133 ? -11.918 7.127 1.468 1.00 91.69 133 THR A CA 1
ATOM 1029 C C . THR A 1 133 ? -11.596 5.755 2.041 1.00 91.69 133 THR A C 1
ATOM 1031 O O . THR A 1 133 ? -12.088 5.408 3.116 1.00 91.69 133 THR A O 1
ATOM 1034 N N . GLY A 1 134 ? -10.810 4.948 1.323 1.00 91.00 134 GLY A N 1
ATOM 1035 C CA . GLY A 1 134 ? -10.514 3.577 1.713 1.00 91.00 134 GLY A CA 1
ATOM 1036 C C . GLY A 1 134 ? -11.661 2.592 1.492 1.00 91.00 134 GLY A C 1
ATOM 1037 O O . GLY A 1 134 ? -11.525 1.418 1.819 1.00 91.00 134 GLY A O 1
ATOM 1038 N N . ALA A 1 135 ? -12.789 3.048 0.945 1.00 87.75 135 ALA A N 1
ATOM 1039 C CA . ALA A 1 135 ? -13.910 2.188 0.605 1.00 87.75 135 ALA A CA 1
ATOM 1040 C C . ALA A 1 135 ? -13.712 1.551 -0.778 1.00 87.75 135 ALA A C 1
ATOM 1042 O O . ALA A 1 135 ? -13.240 2.206 -1.710 1.00 87.75 135 ALA A O 1
ATOM 1043 N N . THR A 1 136 ? -14.121 0.290 -0.899 1.00 86.81 136 THR A N 1
ATOM 1044 C CA . THR A 1 136 ? -14.283 -0.440 -2.161 1.00 86.81 136 THR A CA 1
ATOM 1045 C C . THR A 1 136 ? -15.451 -1.418 -2.031 1.00 86.81 136 THR A C 1
ATOM 1047 O O . THR A 1 136 ? -15.706 -1.938 -0.940 1.00 86.81 136 THR A O 1
ATOM 1050 N N . ASP A 1 137 ? -16.148 -1.690 -3.134 1.00 84.25 137 ASP A N 1
ATOM 1051 C CA . ASP A 1 137 ? -17.228 -2.683 -3.172 1.00 84.25 137 ASP A CA 1
ATOM 1052 C C . ASP A 1 137 ? -16.685 -4.119 -3.097 1.00 84.25 137 ASP A C 1
ATOM 1054 O O . ASP A 1 137 ? -17.342 -5.012 -2.560 1.00 84.25 137 ASP A O 1
ATOM 1058 N N . SER A 1 138 ? -15.478 -4.354 -3.623 1.00 87.19 138 SER A N 1
ATOM 1059 C CA . SER A 1 138 ? -14.799 -5.652 -3.571 1.00 87.19 138 SER A CA 1
ATOM 1060 C C . SER A 1 138 ? -13.289 -5.518 -3.805 1.00 87.19 138 SER A C 1
ATOM 1062 O O . SER A 1 138 ? -12.808 -4.488 -4.277 1.00 87.19 138 SER A O 1
ATOM 1064 N N . GLY A 1 139 ? -12.521 -6.555 -3.464 1.00 91.88 139 GLY A N 1
ATOM 1065 C CA . GLY A 1 139 ? -11.069 -6.548 -3.650 1.00 91.88 139 GLY A CA 1
ATOM 1066 C C . GLY A 1 139 ? -10.364 -5.570 -2.709 1.00 91.88 139 GLY A C 1
ATOM 1067 O O . GLY A 1 139 ? -10.551 -5.648 -1.494 1.00 91.88 139 GLY A O 1
ATOM 1068 N N . TYR A 1 140 ? -9.544 -4.687 -3.281 1.00 96.00 140 TYR A N 1
ATOM 1069 C CA . TYR A 1 140 ? -8.599 -3.832 -2.567 1.00 96.00 140 TYR A CA 1
ATOM 1070 C C . TYR A 1 140 ? -8.766 -2.359 -2.964 1.00 96.00 140 TYR A C 1
ATOM 1072 O O . TYR A 1 140 ? -8.594 -1.981 -4.125 1.00 96.00 140 TYR A O 1
ATOM 1080 N N . ALA A 1 141 ? -9.045 -1.516 -1.975 1.00 96.44 141 ALA A N 1
ATOM 1081 C CA . ALA A 1 141 ? -8.935 -0.069 -2.058 1.00 96.44 141 ALA A CA 1
ATOM 1082 C C . ALA A 1 141 ? -7.466 0.335 -1.868 1.00 96.44 141 ALA A C 1
ATOM 1084 O O . ALA A 1 141 ? -6.932 0.228 -0.769 1.00 96.44 141 ALA A O 1
ATOM 1085 N N . LEU A 1 142 ? -6.804 0.802 -2.923 1.00 98.00 142 LEU A N 1
ATOM 1086 C CA . LEU A 1 142 ? -5.465 1.381 -2.881 1.00 98.00 142 LEU A CA 1
ATOM 1087 C C . LEU A 1 142 ? -5.547 2.819 -2.365 1.00 98.00 142 LEU A C 1
ATOM 1089 O O . LEU A 1 142 ? -6.091 3.690 -3.044 1.00 98.00 142 LEU A O 1
ATOM 1093 N N . VAL A 1 143 ? -5.001 3.052 -1.174 1.00 98.12 143 VAL A N 1
ATOM 1094 C CA . VAL A 1 143 ? -5.079 4.351 -0.489 1.00 98.12 143 VAL A CA 1
ATOM 1095 C C . VAL A 1 143 ? -3.779 5.150 -0.571 1.00 98.12 143 VAL A C 1
ATOM 1097 O O . VAL A 1 143 ? -3.798 6.375 -0.455 1.00 98.12 143 VAL A O 1
ATOM 1100 N N . ALA A 1 144 ? -2.645 4.477 -0.787 1.00 98.50 144 ALA A N 1
ATOM 1101 C CA . ALA A 1 144 ? -1.362 5.125 -1.029 1.00 98.50 144 ALA A CA 1
ATOM 1102 C C . ALA A 1 144 ? -0.373 4.197 -1.746 1.00 98.50 144 ALA A C 1
ATOM 1104 O O . ALA A 1 144 ? -0.430 2.973 -1.613 1.00 98.50 144 ALA A O 1
ATOM 1105 N N . VAL A 1 145 ? 0.573 4.801 -2.466 1.00 98.81 145 VAL A N 1
ATOM 1106 C CA . VAL A 1 145 ? 1.709 4.115 -3.090 1.00 98.81 145 VAL A CA 1
ATOM 1107 C C . VAL A 1 145 ? 2.987 4.799 -2.653 1.00 98.81 145 VAL A C 1
ATOM 1109 O O . VAL A 1 145 ? 3.070 6.025 -2.714 1.00 98.81 145 VAL A O 1
ATOM 1112 N N . TYR A 1 146 ? 3.981 4.014 -2.250 1.00 98.88 146 TYR A N 1
ATOM 1113 C CA . TYR A 1 146 ? 5.317 4.511 -1.949 1.00 98.88 146 TYR A CA 1
ATOM 1114 C C . TYR A 1 146 ? 6.370 3.704 -2.685 1.00 98.88 146 TYR A C 1
ATOM 1116 O O . TYR A 1 146 ? 6.258 2.487 -2.802 1.00 98.88 146 TYR A O 1
ATOM 1124 N N . SER A 1 147 ? 7.413 4.370 -3.161 1.00 98.75 147 SER A N 1
ATOM 1125 C CA . SER A 1 147 ? 8.534 3.692 -3.803 1.00 98.75 147 SER A CA 1
ATOM 1126 C C . SER A 1 147 ? 9.849 4.393 -3.521 1.00 98.75 147 SER A C 1
ATOM 1128 O O . SER A 1 147 ? 9.892 5.614 -3.367 1.00 98.75 147 SER A O 1
ATOM 1130 N N . ASP A 1 148 ? 10.913 3.601 -3.450 1.00 98.31 148 ASP A N 1
ATOM 1131 C CA . ASP A 1 148 ? 12.292 4.058 -3.323 1.00 98.31 148 ASP A CA 1
ATOM 1132 C C . ASP A 1 148 ? 13.050 4.042 -4.662 1.00 98.31 148 ASP A C 1
ATOM 1134 O O . ASP A 1 148 ? 14.261 4.283 -4.681 1.00 98.31 148 ASP A O 1
ATOM 1138 N N . ALA A 1 149 ? 12.351 3.808 -5.783 1.00 97.50 149 ALA A N 1
ATOM 1139 C CA . ALA A 1 149 ? 12.943 3.588 -7.102 1.00 97.50 149 ALA A CA 1
ATOM 1140 C C . ALA A 1 149 ? 13.854 4.727 -7.581 1.00 97.50 149 ALA A C 1
ATOM 1142 O O . ALA A 1 149 ? 14.865 4.482 -8.236 1.00 97.50 149 ALA A O 1
ATOM 1143 N N . GLU A 1 150 ? 13.541 5.968 -7.212 1.00 96.38 150 GLU A N 1
ATOM 1144 C CA . GLU A 1 150 ? 14.362 7.133 -7.558 1.00 96.38 150 GLU A CA 1
ATOM 1145 C C . GLU A 1 150 ? 15.695 7.204 -6.793 1.00 96.38 150 GLU A C 1
ATOM 1147 O O . GLU A 1 150 ? 16.584 7.959 -7.183 1.00 96.38 150 GLU A O 1
ATOM 1152 N N . SER A 1 151 ? 15.832 6.458 -5.694 1.00 95.56 151 SER A N 1
ATOM 1153 C CA . SER A 1 151 ? 16.997 6.513 -4.801 1.00 95.56 151 SER A CA 1
ATOM 1154 C C . SER A 1 151 ? 17.800 5.213 -4.759 1.00 95.56 151 SER A C 1
ATOM 1156 O O . SER A 1 151 ? 19.020 5.258 -4.593 1.00 95.56 151 SER A O 1
ATOM 1158 N N . GLN A 1 152 ? 17.145 4.061 -4.925 1.00 95.56 152 GLN A N 1
ATOM 1159 C CA . GLN A 1 152 ? 17.802 2.763 -4.847 1.00 95.56 152 GLN A CA 1
ATOM 1160 C C . GLN A 1 152 ? 18.456 2.347 -6.170 1.00 95.56 152 GLN A C 1
ATOM 1162 O O . GLN A 1 152 ? 17.977 2.704 -7.252 1.00 95.56 152 GLN A O 1
ATOM 1167 N N . PRO A 1 153 ? 19.533 1.537 -6.114 1.00 95.31 153 PRO A N 1
ATOM 1168 C CA . PRO A 1 153 ? 20.145 0.967 -7.302 1.00 95.31 153 PRO A CA 1
ATOM 1169 C C . PRO A 1 153 ? 19.146 0.203 -8.171 1.00 95.31 153 PRO A C 1
ATOM 1171 O O . PRO A 1 153 ? 18.216 -0.445 -7.684 1.00 95.31 153 PRO A O 1
ATOM 1174 N N . TYR A 1 154 ? 19.413 0.205 -9.475 1.00 88.62 154 TYR A N 1
ATOM 1175 C CA . TYR A 1 154 ? 18.706 -0.629 -10.440 1.00 88.62 154 TYR A CA 1
ATOM 1176 C C . TYR A 1 154 ? 18.691 -2.096 -9.957 1.00 88.62 154 TYR A C 1
ATOM 1178 O O . TYR A 1 154 ? 19.736 -2.621 -9.570 1.00 88.62 154 TYR A O 1
ATOM 1186 N N . LEU A 1 155 ? 17.514 -2.738 -9.968 1.00 92.44 155 LEU A N 1
ATOM 1187 C CA . LEU A 1 155 ? 17.201 -4.070 -9.398 1.00 92.44 155 LEU A CA 1
ATOM 1188 C C . LEU A 1 155 ? 17.016 -4.173 -7.873 1.00 92.44 155 LEU A C 1
ATOM 1190 O O . LEU A 1 155 ? 16.767 -5.268 -7.374 1.00 92.44 155 LEU A O 1
ATOM 1194 N N . LYS A 1 156 ? 17.109 -3.070 -7.124 1.00 95.25 156 LYS A N 1
ATOM 1195 C CA . LYS A 1 156 ? 16.822 -3.027 -5.676 1.00 95.25 156 LYS A CA 1
ATOM 1196 C C . LYS A 1 156 ? 15.656 -2.103 -5.328 1.00 95.25 156 LYS A C 1
ATOM 1198 O O . LYS A 1 156 ? 15.578 -1.613 -4.209 1.00 95.25 156 LYS A O 1
ATOM 1203 N N . GLN A 1 157 ? 14.808 -1.817 -6.307 1.00 97.19 157 GLN A N 1
ATOM 1204 C CA . GLN A 1 157 ? 13.715 -0.869 -6.157 1.00 97.19 157 GLN A CA 1
ATOM 1205 C C . GLN A 1 157 ? 12.473 -1.607 -5.669 1.00 97.19 157 GLN A C 1
ATOM 1207 O O . GLN A 1 157 ? 12.173 -2.707 -6.135 1.00 97.19 157 GLN A O 1
ATOM 1212 N N . HIS A 1 158 ? 11.752 -0.976 -4.758 1.00 98.31 158 HIS A N 1
ATOM 1213 C CA . HIS A 1 158 ? 10.539 -1.487 -4.152 1.00 98.31 158 HIS A CA 1
ATOM 1214 C C . HIS A 1 158 ? 9.389 -0.544 -4.475 1.00 98.31 158 HIS A C 1
ATOM 1216 O O . HIS A 1 158 ? 9.532 0.683 -4.438 1.00 98.31 158 HIS A O 1
ATOM 1222 N N . VAL A 1 159 ? 8.220 -1.113 -4.742 1.00 98.75 159 VAL A N 1
ATOM 1223 C CA . VAL A 1 159 ? 6.961 -0.369 -4.778 1.00 98.75 159 VAL A CA 1
ATOM 1224 C C . VAL A 1 159 ? 6.015 -1.007 -3.777 1.00 98.75 159 VAL A C 1
ATOM 1226 O O . VAL A 1 159 ? 5.664 -2.179 -3.908 1.00 98.75 159 VAL A O 1
ATOM 1229 N N . TYR A 1 160 ? 5.612 -0.221 -2.784 1.00 98.81 160 TYR A N 1
ATOM 1230 C CA . TYR A 1 160 ? 4.651 -0.592 -1.760 1.00 98.81 160 TYR A CA 1
ATOM 1231 C C . TYR A 1 160 ? 3.281 -0.004 -2.069 1.00 98.81 160 TYR A C 1
ATOM 1233 O O . TYR A 1 160 ? 3.140 1.202 -2.284 1.00 98.81 160 TYR A O 1
ATOM 1241 N N . PHE A 1 161 ? 2.268 -0.861 -2.057 1.00 98.81 161 PHE A N 1
ATOM 1242 C CA . PHE A 1 161 ? 0.860 -0.514 -2.180 1.00 98.81 161 PHE A CA 1
ATOM 1243 C C . PHE A 1 161 ? 0.199 -0.692 -0.815 1.00 98.81 161 PHE A C 1
ATOM 1245 O O . PHE A 1 161 ? 0.138 -1.797 -0.278 1.00 98.81 161 PHE A O 1
ATOM 1252 N N . PHE A 1 162 ? -0.310 0.403 -0.261 1.00 98.81 162 PHE A N 1
ATOM 1253 C CA . PHE A 1 162 ? -1.061 0.406 0.990 1.00 98.81 162 PHE A CA 1
ATOM 1254 C C . PHE A 1 162 ? -2.538 0.290 0.661 1.00 98.81 162 PHE A C 1
ATOM 1256 O O . PHE A 1 162 ? -3.098 1.154 -0.022 1.00 98.81 162 PHE A O 1
ATOM 1263 N N . THR A 1 163 ? -3.158 -0.798 1.107 1.00 98.38 163 THR A N 1
ATOM 1264 C CA . THR A 1 163 ? -4.501 -1.177 0.675 1.00 98.38 163 THR A CA 1
ATOM 1265 C C . THR A 1 163 ? -5.423 -1.483 1.843 1.00 98.38 163 THR A C 1
ATOM 1267 O O . THR A 1 163 ? -4.985 -1.968 2.881 1.00 98.38 163 THR A O 1
ATOM 1270 N N . LEU A 1 164 ? -6.714 -1.233 1.655 1.00 96.44 164 LEU A N 1
ATOM 1271 C CA . LEU A 1 164 ? -7.777 -1.710 2.531 1.00 96.44 164 LEU A CA 1
ATOM 1272 C C . LEU A 1 164 ? -8.632 -2.702 1.752 1.00 96.44 164 LEU A C 1
ATOM 1274 O O . LEU A 1 164 ? -9.081 -2.412 0.642 1.00 96.44 164 LEU A O 1
ATOM 1278 N N . ARG A 1 165 ? -8.858 -3.887 2.310 1.00 92.69 165 ARG A N 1
ATOM 1279 C CA . ARG A 1 165 ? -9.788 -4.858 1.729 1.00 92.69 165 ARG A CA 1
ATOM 1280 C C . ARG A 1 165 ? -11.228 -4.363 1.882 1.00 92.69 165 ARG A C 1
ATOM 1282 O O . ARG A 1 165 ? -11.506 -3.432 2.635 1.00 92.69 165 ARG A O 1
ATOM 1289 N N . SER A 1 166 ? -12.174 -4.982 1.180 1.00 85.50 166 SER A N 1
ATOM 1290 C CA . SER A 1 166 ? -13.595 -4.595 1.254 1.00 85.50 166 SER A CA 1
ATOM 1291 C C . SER A 1 166 ? -14.203 -4.673 2.665 1.00 85.50 166 SER A C 1
ATOM 1293 O O . SER A 1 166 ? -15.196 -4.001 2.944 1.00 85.50 166 SER A O 1
ATOM 1295 N N . ASP A 1 167 ? -13.622 -5.484 3.553 1.00 81.94 167 ASP A N 1
ATOM 1296 C CA . ASP A 1 167 ? -13.948 -5.590 4.984 1.00 81.94 167 ASP A CA 1
ATOM 1297 C C . ASP A 1 167 ? -13.178 -4.590 5.871 1.00 81.94 167 ASP A C 1
ATOM 1299 O O . ASP A 1 167 ? -13.330 -4.607 7.087 1.00 81.94 167 ASP A O 1
ATOM 1303 N N . GLY A 1 168 ? -12.385 -3.700 5.271 1.00 85.25 168 GLY A N 1
ATOM 1304 C CA . GLY A 1 168 ? -11.581 -2.691 5.953 1.00 85.25 168 GLY A CA 1
ATOM 1305 C C . GLY A 1 168 ? -10.232 -3.190 6.462 1.00 85.25 168 GLY A C 1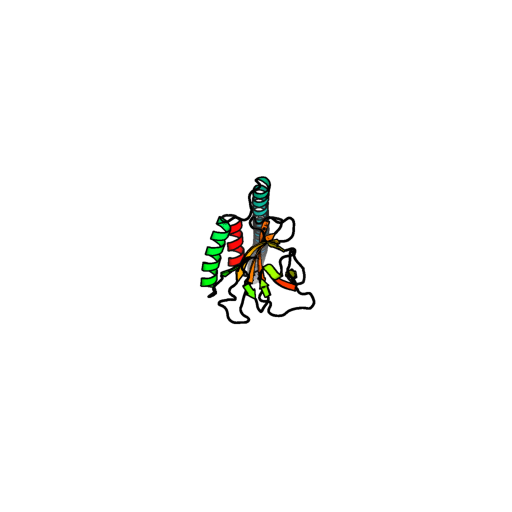
ATOM 1306 O O . GLY A 1 168 ? -9.460 -2.372 6.958 1.00 85.25 168 GLY A O 1
ATOM 1307 N N . THR A 1 169 ? -9.913 -4.482 6.321 1.00 90.25 169 THR A N 1
ATOM 1308 C CA . THR A 1 169 ? -8.634 -5.023 6.789 1.00 90.25 169 THR A CA 1
ATOM 1309 C C . THR A 1 169 ? -7.468 -4.391 6.015 1.00 90.25 169 THR A C 1
ATOM 1311 O O . THR A 1 169 ? -7.453 -4.458 4.778 1.00 90.25 169 THR A O 1
ATOM 1314 N N . PRO A 1 170 ? -6.484 -3.783 6.705 1.00 96.31 170 PRO A N 1
ATOM 1315 C CA . PRO A 1 170 ? -5.306 -3.220 6.064 1.00 96.31 170 PRO A CA 1
ATOM 1316 C C . PRO A 1 170 ? -4.363 -4.310 5.552 1.00 96.31 170 PRO A C 1
ATOM 1318 O O . PRO A 1 170 ? -4.096 -5.289 6.241 1.00 96.31 170 PRO A O 1
ATOM 1321 N N . SER A 1 171 ? -3.820 -4.124 4.350 1.00 96.69 171 SER A N 1
ATOM 1322 C CA . SER A 1 171 ? -2.761 -4.965 3.783 1.00 96.69 171 SER A CA 1
ATOM 1323 C C . SER A 1 171 ? -1.732 -4.102 3.056 1.00 96.69 171 SER A C 1
ATOM 1325 O O . SER A 1 171 ? -2.076 -3.139 2.360 1.00 96.69 171 SER A O 1
ATOM 1327 N N . VAL A 1 172 ? -0.457 -4.443 3.235 1.00 98.62 172 VAL A N 1
ATOM 1328 C CA . VAL A 1 172 ? 0.669 -3.787 2.569 1.00 98.62 172 VAL A CA 1
ATOM 1329 C C . VAL A 1 172 ? 1.241 -4.761 1.556 1.00 98.62 172 VAL A C 1
ATOM 1331 O O . VAL A 1 172 ? 1.788 -5.796 1.928 1.00 98.62 172 VAL A O 1
ATOM 1334 N N . LEU A 1 173 ? 1.121 -4.423 0.280 1.00 98.62 173 LEU A N 1
ATOM 1335 C CA . LEU A 1 173 ? 1.618 -5.230 -0.825 1.00 98.62 173 LEU A CA 1
ATOM 1336 C C . LEU A 1 173 ? 2.941 -4.654 -1.320 1.00 98.62 173 LEU A C 1
ATOM 1338 O O . LEU A 1 173 ? 3.108 -3.437 -1.349 1.00 98.62 173 LEU A O 1
ATOM 1342 N N . VAL A 1 174 ? 3.869 -5.506 -1.737 1.00 98.50 174 VAL A N 1
ATOM 1343 C CA . VAL A 1 174 ? 5.170 -5.098 -2.273 1.00 98.50 174 VAL A CA 1
ATOM 1344 C C . VAL A 1 174 ? 5.470 -5.807 -3.582 1.00 98.50 174 VAL A C 1
ATOM 1346 O O . VAL A 1 174 ? 5.196 -6.998 -3.737 1.00 98.50 174 VAL A O 1
ATOM 1349 N N . THR A 1 175 ? 6.065 -5.076 -4.520 1.00 98.19 175 THR A N 1
ATOM 1350 C CA . THR A 1 175 ? 6.642 -5.649 -5.733 1.00 98.19 175 THR A CA 1
ATOM 1351 C C . THR A 1 175 ? 8.043 -5.106 -5.988 1.00 98.19 175 THR A C 1
ATOM 1353 O O . THR A 1 175 ? 8.362 -3.955 -5.682 1.00 98.19 175 THR A O 1
ATOM 1356 N N . MET A 1 176 ? 8.870 -5.975 -6.558 1.00 97.31 176 MET A N 1
ATOM 1357 C CA . MET A 1 176 ? 10.194 -5.675 -7.108 1.00 97.31 176 MET A CA 1
ATOM 1358 C C . MET A 1 176 ? 10.324 -6.275 -8.517 1.00 97.31 176 MET A C 1
ATOM 1360 O O . MET A 1 176 ? 11.430 -6.498 -9.012 1.00 97.31 176 MET A O 1
ATOM 1364 N N . GLN A 1 177 ? 9.194 -6.633 -9.141 1.00 96.56 177 GLN A N 1
ATOM 1365 C CA . GLN A 1 177 ? 9.186 -7.332 -10.418 1.00 96.56 177 GLN A CA 1
ATOM 1366 C C . GLN A 1 177 ? 9.823 -6.458 -11.498 1.00 96.56 177 GLN A C 1
ATOM 1368 O O . GLN A 1 177 ? 9.419 -5.322 -11.724 1.00 96.56 177 GLN A O 1
ATOM 1373 N N . ASN A 1 178 ? 10.811 -7.022 -12.185 1.00 94.12 178 ASN A N 1
ATOM 1374 C CA . ASN A 1 178 ? 11.618 -6.340 -13.194 1.00 94.12 178 ASN A CA 1
ATOM 1375 C C . ASN A 1 178 ? 11.533 -6.987 -14.582 1.00 94.12 178 ASN A C 1
ATOM 1377 O O . ASN A 1 178 ? 12.252 -6.581 -15.492 1.00 94.12 178 ASN A O 1
ATOM 1381 N N . GLN A 1 179 ? 10.719 -8.030 -14.734 1.00 91.31 179 GLN A N 1
ATOM 1382 C CA . GLN A 1 179 ? 10.492 -8.744 -15.986 1.00 91.31 179 GLN A CA 1
ATOM 1383 C C . GLN A 1 179 ? 8.993 -8.907 -16.207 1.00 91.31 179 GLN A C 1
ATOM 1385 O O . GLN A 1 179 ? 8.225 -9.037 -15.253 1.00 91.31 179 GLN A O 1
ATOM 1390 N N . GLY A 1 180 ? 8.578 -8.926 -17.470 1.00 91.88 180 GLY A N 1
ATOM 1391 C CA . GLY A 1 180 ? 7.216 -9.315 -17.810 1.00 91.88 180 GLY A CA 1
ATOM 1392 C C . GLY A 1 180 ? 6.973 -10.810 -17.713 1.00 91.88 180 GLY A C 1
ATOM 1393 O O . GLY A 1 180 ? 7.877 -11.603 -17.457 1.00 91.88 180 GLY A O 1
ATOM 1394 N N . ASN A 1 181 ? 5.716 -11.177 -17.913 1.00 94.00 181 ASN A N 1
ATOM 1395 C CA . ASN A 1 181 ? 5.253 -12.554 -17.982 1.00 94.00 181 ASN A CA 1
ATOM 1396 C C . ASN A 1 181 ? 4.145 -12.665 -19.032 1.00 94.00 181 ASN A C 1
ATOM 1398 O O . ASN A 1 181 ? 3.621 -11.662 -19.512 1.00 94.00 181 ASN A O 1
ATOM 1402 N N . GLU A 1 182 ? 3.792 -13.897 -19.378 1.00 92.44 182 GLU A N 1
ATOM 1403 C CA . GLU A 1 182 ? 2.804 -14.201 -20.415 1.00 92.44 182 GLU A CA 1
ATOM 1404 C C . GLU A 1 182 ? 1.376 -13.725 -20.095 1.00 92.44 182 GLU A C 1
ATOM 1406 O O . GLU A 1 182 ? 0.554 -13.622 -21.004 1.00 92.44 182 GLU A O 1
ATOM 1411 N N . PHE A 1 183 ? 1.087 -13.396 -18.831 1.00 91.25 183 PHE A N 1
ATOM 1412 C CA . PHE A 1 183 ? -0.231 -12.956 -18.367 1.00 91.25 183 PHE A CA 1
ATOM 1413 C C . PHE A 1 183 ? -0.348 -11.433 -18.212 1.00 91.25 183 PHE A C 1
ATOM 1415 O O . PHE A 1 183 ? -1.422 -10.944 -17.868 1.00 91.25 183 PHE A O 1
ATOM 1422 N N . ASN A 1 184 ? 0.734 -10.675 -18.451 1.00 93.81 184 ASN A N 1
ATOM 1423 C CA . ASN A 1 184 ? 0.839 -9.249 -18.107 1.00 93.81 184 ASN A CA 1
ATOM 1424 C C . ASN A 1 184 ? 0.464 -8.970 -16.642 1.00 93.81 184 ASN A C 1
ATOM 1426 O O . ASN A 1 184 ? -0.189 -7.975 -16.316 1.00 93.81 184 ASN A O 1
ATOM 1430 N N . TYR A 1 185 ? 0.858 -9.872 -15.742 1.00 96.31 185 TYR A N 1
ATOM 1431 C CA . TYR A 1 185 ? 0.621 -9.697 -14.315 1.00 96.31 185 TYR A CA 1
ATOM 1432 C C . TYR A 1 185 ? 1.743 -8.903 -13.665 1.00 96.31 185 TYR A C 1
ATOM 1434 O O . TYR A 1 185 ? 2.922 -9.180 -13.883 1.00 96.31 185 TYR A O 1
ATOM 1442 N N . LEU A 1 186 ? 1.384 -7.930 -12.835 1.00 97.38 186 LEU A N 1
ATOM 1443 C CA . LEU A 1 186 ? 2.315 -7.386 -11.860 1.00 97.38 186 LEU A CA 1
ATOM 1444 C C . LEU A 1 186 ? 2.101 -8.140 -10.552 1.00 97.38 186 LEU A C 1
ATOM 1446 O O . LEU A 1 186 ? 1.091 -7.949 -9.872 1.00 97.38 186 LEU A O 1
ATOM 1450 N N . TYR A 1 187 ? 3.047 -9.012 -10.235 1.00 97.88 187 TYR A N 1
ATOM 1451 C CA . TYR A 1 187 ? 3.038 -9.829 -9.040 1.00 97.88 187 TYR A CA 1
ATOM 1452 C C . TYR A 1 187 ? 3.445 -9.007 -7.825 1.00 97.88 187 TYR A C 1
ATOM 1454 O O . TYR A 1 187 ? 4.513 -8.385 -7.781 1.00 97.88 187 TYR A O 1
ATOM 1462 N N . PHE A 1 188 ? 2.583 -9.056 -6.824 1.00 98.06 188 PHE A N 1
ATOM 1463 C CA . PHE A 1 188 ? 2.811 -8.565 -5.483 1.00 98.06 188 PHE A CA 1
ATOM 1464 C C . PHE A 1 188 ? 2.915 -9.738 -4.512 1.00 98.06 188 PHE A C 1
ATOM 1466 O O . PHE A 1 188 ? 2.290 -10.785 -4.694 1.00 98.06 188 PHE A O 1
ATOM 1473 N N . ASN A 1 189 ? 3.656 -9.508 -3.436 1.00 96.69 189 ASN A N 1
ATOM 1474 C CA . ASN A 1 189 ? 3.564 -10.287 -2.209 1.00 96.69 189 ASN A CA 1
ATOM 1475 C C . ASN A 1 189 ? 3.004 -9.397 -1.102 1.00 96.69 189 ASN A C 1
ATOM 1477 O O . ASN A 1 189 ? 3.157 -8.174 -1.153 1.00 96.69 189 ASN A O 1
ATOM 1481 N N . GLU A 1 190 ? 2.391 -9.993 -0.084 1.00 96.38 190 GLU A N 1
ATOM 1482 C CA . GLU A 1 190 ? 2.195 -9.267 1.169 1.00 96.38 190 GLU A CA 1
ATOM 1483 C C . GLU A 1 190 ? 3.565 -8.974 1.795 1.00 96.38 190 GLU A C 1
ATOM 1485 O O . GLU A 1 190 ? 4.489 -9.786 1.724 1.00 96.38 190 GLU A O 1
ATOM 1490 N N . SER A 1 191 ? 3.723 -7.781 2.361 1.00 96.44 191 SER A N 1
ATOM 1491 C CA . SER A 1 191 ? 4.965 -7.387 3.012 1.00 96.44 191 SER A CA 1
ATOM 1492 C C . SER A 1 191 ? 5.204 -8.246 4.250 1.00 96.44 191 SER A C 1
ATOM 1494 O O . SER A 1 191 ? 4.401 -8.251 5.178 1.00 96.44 191 SER A O 1
ATOM 1496 N N . GLU A 1 192 ? 6.358 -8.902 4.312 1.00 95.50 192 GLU A N 1
ATOM 1497 C CA . GLU A 1 192 ? 6.798 -9.635 5.506 1.00 95.50 192 GLU A CA 1
ATOM 1498 C C . GLU A 1 192 ? 7.423 -8.710 6.568 1.00 95.50 192 GLU A C 1
ATOM 1500 O O . GLU A 1 192 ? 7.781 -9.147 7.664 1.00 95.50 192 GLU A O 1
ATOM 1505 N N . ASN A 1 193 ? 7.567 -7.409 6.278 1.00 96.69 193 ASN A N 1
ATOM 1506 C CA . ASN A 1 193 ? 8.083 -6.449 7.248 1.00 96.69 193 ASN A CA 1
ATOM 1507 C C . ASN A 1 193 ? 7.009 -6.141 8.305 1.00 96.69 193 ASN A C 1
ATOM 1509 O O . ASN A 1 193 ? 6.126 -5.308 8.088 1.00 96.69 193 ASN A O 1
ATOM 1513 N N . ALA A 1 194 ? 7.112 -6.809 9.456 1.00 94.69 194 ALA A N 1
ATOM 1514 C CA . ALA A 1 194 ? 6.144 -6.711 10.548 1.00 94.69 194 ALA A CA 1
ATOM 1515 C C . ALA A 1 194 ? 5.925 -5.274 11.043 1.00 94.69 194 ALA A C 1
ATOM 1517 O O . ALA A 1 194 ? 4.815 -4.919 11.433 1.00 94.69 194 ALA A O 1
ATOM 1518 N N . GLU A 1 195 ? 6.958 -4.434 11.009 1.00 96.12 195 GLU A N 1
ATOM 1519 C CA . GLU A 1 195 ? 6.839 -3.044 11.430 1.00 96.12 195 GLU A CA 1
ATOM 1520 C C . GLU A 1 195 ? 6.033 -2.210 10.437 1.00 96.12 195 GLU A C 1
ATOM 1522 O O . GLU A 1 195 ? 5.181 -1.428 10.849 1.00 96.12 195 GLU A O 1
ATOM 1527 N N . LEU A 1 196 ? 6.259 -2.408 9.137 1.00 95.69 196 LEU A N 1
ATOM 1528 C CA . LEU A 1 196 ? 5.499 -1.745 8.083 1.00 95.69 196 LEU A CA 1
ATOM 1529 C C . LEU A 1 196 ? 4.016 -2.140 8.129 1.00 95.69 196 LEU A C 1
ATOM 1531 O O . LEU A 1 196 ? 3.143 -1.273 8.084 1.00 95.69 196 LEU A O 1
ATOM 1535 N N . VAL A 1 197 ? 3.740 -3.441 8.271 1.00 95.88 197 VAL A N 1
ATOM 1536 C CA . VAL A 1 197 ? 2.374 -3.978 8.377 1.00 95.88 197 VAL A CA 1
ATOM 1537 C C . VAL A 1 197 ? 1.678 -3.441 9.626 1.00 95.88 197 VAL A C 1
ATOM 1539 O O . VAL A 1 197 ? 0.576 -2.899 9.531 1.00 95.88 197 VAL A O 1
ATOM 1542 N N . LYS A 1 198 ? 2.335 -3.526 10.790 1.00 94.62 198 LYS A N 1
ATOM 1543 C CA . LYS A 1 198 ? 1.774 -3.034 12.050 1.00 94.62 198 LYS A CA 1
ATOM 1544 C C . LYS A 1 198 ? 1.568 -1.519 12.038 1.00 94.62 198 LYS A C 1
ATOM 1546 O O . LYS A 1 198 ? 0.506 -1.057 12.439 1.00 94.62 198 LYS A O 1
ATOM 1551 N N . GLY A 1 199 ? 2.550 -0.753 11.566 1.00 97.25 199 GLY A N 1
ATOM 1552 C CA . GLY A 1 199 ? 2.471 0.705 11.523 1.00 97.25 199 GLY A CA 1
ATOM 1553 C C . GLY A 1 199 ? 1.312 1.191 10.657 1.00 97.25 199 GLY A C 1
ATOM 1554 O O . GLY A 1 199 ? 0.563 2.076 11.068 1.00 97.25 199 GLY A O 1
ATOM 1555 N N . PHE A 1 200 ? 1.093 0.568 9.496 1.00 98.19 200 PHE A N 1
ATOM 1556 C CA . PHE A 1 200 ? -0.068 0.887 8.670 1.00 98.19 200 PHE A CA 1
ATOM 1557 C C . PHE A 1 200 ? -1.392 0.505 9.344 1.00 98.19 200 PHE A C 1
ATOM 1559 O O . PHE A 1 200 ? -2.323 1.312 9.344 1.00 98.19 200 PHE A O 1
ATOM 1566 N N . ALA A 1 201 ? -1.473 -0.677 9.963 1.00 95.75 201 ALA A N 1
ATOM 1567 C CA . ALA A 1 201 ? -2.670 -1.096 10.688 1.00 95.75 201 ALA A CA 1
ATOM 1568 C C . ALA A 1 201 ? -3.021 -0.140 11.844 1.00 95.75 201 ALA A C 1
ATOM 1570 O O . ALA A 1 201 ? -4.177 0.263 11.976 1.00 95.75 201 ALA A O 1
ATOM 1571 N N . ASP A 1 202 ? -2.024 0.303 12.615 1.00 94.38 202 ASP A N 1
ATOM 1572 C CA . ASP A 1 202 ? -2.203 1.279 13.696 1.00 94.38 202 ASP A CA 1
ATOM 1573 C C . ASP A 1 202 ? -2.745 2.618 13.164 1.00 94.38 202 ASP A C 1
ATOM 1575 O O . ASP A 1 202 ? -3.670 3.192 13.742 1.00 94.38 202 ASP A O 1
ATOM 1579 N N . ILE A 1 203 ? -2.235 3.092 12.021 1.00 95.62 203 ILE A N 1
ATOM 1580 C CA . ILE A 1 203 ? -2.709 4.327 11.374 1.00 95.62 203 ILE A CA 1
ATOM 1581 C C . ILE A 1 203 ? -4.174 4.202 10.943 1.00 95.62 203 ILE A C 1
ATOM 1583 O O . ILE A 1 203 ? -4.952 5.141 11.134 1.00 95.62 203 ILE A O 1
ATOM 1587 N N . VAL A 1 204 ? -4.559 3.056 10.376 1.00 92.00 204 VAL A N 1
ATOM 1588 C CA . VAL A 1 204 ? -5.942 2.776 9.959 1.00 92.00 204 VAL A CA 1
ATOM 1589 C C . VAL A 1 204 ? -6.877 2.733 11.168 1.00 92.00 204 VAL A C 1
ATOM 1591 O O . VAL A 1 204 ? -7.946 3.343 11.124 1.00 92.00 204 VAL A O 1
ATOM 1594 N N . ALA A 1 205 ? -6.440 2.118 12.269 1.00 87.75 205 ALA A N 1
ATOM 1595 C CA . ALA A 1 205 ? -7.157 2.098 13.544 1.00 87.75 205 ALA A CA 1
ATOM 1596 C C . ALA A 1 205 ? -7.226 3.473 14.244 1.00 87.75 205 ALA A C 1
ATOM 1598 O O . ALA A 1 205 ? -8.037 3.665 15.147 1.00 87.75 205 ALA A O 1
ATOM 1599 N N . GLY A 1 206 ? -6.417 4.448 13.815 1.00 83.19 206 GLY A N 1
ATOM 1600 C CA . GLY A 1 206 ? -6.393 5.800 14.376 1.00 83.19 206 GLY A CA 1
ATOM 1601 C C . GLY A 1 206 ? -5.452 5.983 15.571 1.00 83.19 206 GLY A C 1
ATOM 1602 O O . GLY A 1 206 ? -5.489 7.052 16.189 1.00 83.19 206 GLY A O 1
ATOM 1603 N N . ASN A 1 207 ? -4.596 4.997 15.848 1.00 56.41 207 ASN A N 1
ATOM 1604 C CA . ASN A 1 207 ? -3.610 5.013 16.931 1.00 56.41 207 ASN A CA 1
ATOM 1605 C C . ASN A 1 207 ? -2.415 5.941 16.647 1.00 56.41 207 ASN A C 1
ATOM 1607 O O . ASN A 1 207 ? -2.249 6.423 15.494 1.00 56.41 207 ASN A O 1
#